Protein AF-T0S046-F1 (afdb_monomer_lite)

Organism: Saprolegnia diclina (strain VS20) (NCBI:txid1156394)

InterPro domains:
  IPR019396 Transmembrane Fragile-X-F-associated protein [PTHR13568] (60-100)

Foldseek 3Di:
DDVVVVVVVVVVVPPPDLVNLLVCQVVLVHDVRSVVCVLVCVLLPPDALVVLVVVLVVVCVLCVLVLQLLVLVLCVVVVVDPDALVVSCVSVVSNLVVVVVVLVVSLQSPDDPPPPPPVPDDPDPPDDDDDDDDDDDDDDPPPPPPPPRPPPPVVLVVLLSVLVVQLSVLVRCVVNVVDPDQQCVSCVSVLVSLVSPPDPLSVLVNQLSVLVRCVVNVVDPDAPCVSCVSVVVVLVCQLPVVLVVQLVVQVVVVPPDPDDDPDSNVVSVVSSVVSNLLSCLVCVLVVVVSCCRGPDPDRSVVSSVSVVVNVVVVSVVSVVSSVCSNVPSDPPPPDPDPPDDPDPPDDDDD

pLDDT: mean 80.52, std 17.44, range [41.41, 97.75]

Secondary structure (DSSP, 8-state):
--HHHHHHHHHHTS---HHHHHHHHHHTTSHHHHHHHHHHHHHHS---HHHHHHHHHHHHHHHHHHHHHHHHHHHHHTTS----HHHHTHHHHHHHHHHHHHHHHHHTT-----------PPP-------------------------------HHHHHHHHHHHHHHHHHHHHHTTS----HHHHTHHHHHHHHHS--TTHHHHHHHHHHHHHHHTT---S-HHHHTHHHHHHHHHHHHHHHHHHHHHHHHHTTS--S----HHHHHHHHHHHHHHHHHHHHHHHHHHHHHHHT----THHHHHHHHHHHHHHHHHHHHHHHHHHHHS--------S------------

Structure (mmCIF, N/CA/C/O backbone):
data_AF-T0S046-F1
#
_entry.id   AF-T0S046-F1
#
loop_
_atom_site.group_PDB
_atom_site.id
_atom_site.type_symbol
_atom_site.label_atom_id
_atom_site.label_alt_id
_atom_site.label_comp_id
_atom_site.label_asym_id
_atom_site.label_entity_id
_atom_site.label_seq_id
_atom_site.pdbx_PDB_ins_code
_atom_site.Cartn_x
_atom_site.Cartn_y
_atom_site.Cartn_z
_atom_site.occupancy
_atom_site.B_iso_or_equiv
_atom_site.auth_seq_id
_atom_site.auth_comp_id
_atom_site.auth_asym_id
_atom_site.auth_atom_id
_atom_site.pdbx_PDB_model_num
ATOM 1 N N . MET A 1 1 ? 17.844 -36.024 -27.339 1.00 50.41 1 MET A N 1
ATOM 2 C CA . MET A 1 1 ? 18.033 -34.658 -26.798 1.00 50.41 1 MET A CA 1
ATOM 3 C C . MET A 1 1 ? 19.428 -34.180 -27.173 1.00 50.41 1 MET A C 1
ATOM 5 O O . MET A 1 1 ? 20.379 -34.914 -26.949 1.00 50.41 1 MET A O 1
ATOM 9 N N . SER A 1 2 ? 19.535 -33.029 -27.838 1.00 59.66 2 SER A N 1
ATOM 10 C CA . SER A 1 2 ? 20.772 -32.546 -28.474 1.00 59.66 2 SER A CA 1
ATOM 11 C C . SER A 1 2 ? 21.726 -31.915 -27.456 1.00 59.66 2 SER A C 1
ATOM 13 O O . SER A 1 2 ? 21.293 -31.144 -26.600 1.00 59.66 2 SER A O 1
ATOM 15 N N . SER A 1 3 ? 23.032 -32.185 -27.568 1.00 57.44 3 SER A N 1
ATOM 16 C CA . SER A 1 3 ? 24.060 -31.599 -26.689 1.00 57.44 3 SER A CA 1
ATOM 17 C C . SER A 1 3 ? 24.116 -30.066 -26.768 1.00 57.44 3 SER A C 1
ATOM 19 O O . SER A 1 3 ? 24.592 -29.419 -25.838 1.00 57.44 3 SER A O 1
ATOM 21 N N . ARG A 1 4 ? 23.555 -29.467 -27.831 1.00 57.28 4 ARG A N 1
ATOM 22 C CA . ARG A 1 4 ? 23.372 -28.013 -27.942 1.00 57.28 4 ARG A CA 1
ATOM 23 C C . ARG A 1 4 ? 22.374 -27.471 -26.920 1.00 57.28 4 ARG A C 1
ATOM 25 O O . ARG A 1 4 ? 22.671 -26.459 -26.301 1.00 57.28 4 ARG A O 1
ATOM 32 N N . THR A 1 5 ? 21.262 -28.168 -26.678 1.00 57.00 5 THR A N 1
ATOM 33 C CA . THR A 1 5 ? 20.256 -27.764 -25.678 1.00 57.00 5 THR A CA 1
ATOM 34 C C . THR A 1 5 ? 20.815 -27.861 -24.256 1.00 57.00 5 THR A C 1
ATOM 36 O O . THR A 1 5 ? 20.523 -27.024 -23.406 1.00 57.00 5 THR A O 1
ATOM 39 N N . LEU A 1 6 ? 21.679 -28.853 -24.017 1.00 54.41 6 LEU A N 1
ATOM 40 C CA . LEU A 1 6 ? 22.348 -29.056 -22.732 1.00 54.41 6 LEU A CA 1
ATOM 41 C C . LEU A 1 6 ? 23.411 -27.976 -22.475 1.00 54.41 6 LEU A C 1
ATOM 43 O O . LEU A 1 6 ? 23.475 -27.457 -21.368 1.00 54.41 6 LEU A O 1
ATOM 47 N N . ARG A 1 7 ? 24.162 -27.542 -23.501 1.00 58.34 7 ARG A N 1
ATOM 48 C CA . ARG A 1 7 ? 25.121 -26.424 -23.384 1.00 58.34 7 ARG A CA 1
ATOM 49 C C . ARG A 1 7 ? 24.456 -25.061 -23.207 1.00 58.34 7 ARG A C 1
ATOM 51 O O . ARG A 1 7 ? 24.972 -24.259 -22.440 1.00 58.34 7 ARG A O 1
ATOM 58 N N . THR A 1 8 ? 23.314 -24.802 -23.847 1.00 52.91 8 THR A N 1
ATOM 59 C CA . THR A 1 8 ? 22.556 -23.558 -23.610 1.00 52.91 8 THR A CA 1
ATOM 60 C C . THR A 1 8 ? 21.931 -23.524 -22.216 1.00 52.91 8 THR A C 1
ATOM 62 O O . THR A 1 8 ? 21.886 -22.470 -21.593 1.00 52.91 8 THR A O 1
ATOM 65 N N . MET A 1 9 ? 21.517 -24.676 -21.672 1.00 46.47 9 MET A N 1
ATOM 66 C CA . MET A 1 9 ? 21.096 -24.757 -20.267 1.00 46.47 9 MET A CA 1
ATOM 67 C C . MET A 1 9 ? 22.281 -24.640 -19.297 1.00 46.47 9 MET A C 1
ATOM 69 O O . MET A 1 9 ? 22.140 -24.032 -18.242 1.00 46.47 9 MET A O 1
ATOM 73 N N . GLN A 1 10 ? 23.467 -25.136 -19.665 1.00 54.53 10 GLN A N 1
ATOM 74 C CA . GLN A 1 10 ? 24.689 -24.963 -18.871 1.00 54.53 10 GLN A CA 1
ATOM 75 C C . GLN A 1 10 ? 25.232 -23.528 -18.900 1.00 54.53 10 GLN A C 1
ATOM 77 O O . GLN A 1 10 ? 25.836 -23.108 -17.919 1.00 54.53 10 GLN A O 1
ATOM 82 N N . SER A 1 11 ? 25.008 -22.761 -19.975 1.00 47.28 11 SER A N 1
ATOM 83 C CA . SER A 1 11 ? 25.390 -21.342 -20.017 1.00 47.28 11 SER A CA 1
ATOM 84 C C . SER A 1 11 ? 24.397 -20.447 -19.279 1.00 47.28 11 SER A C 1
ATOM 86 O O . SER A 1 11 ? 24.824 -19.470 -18.685 1.00 47.28 11 SER A O 1
ATOM 88 N N . LEU A 1 12 ? 23.107 -20.803 -19.242 1.00 48.38 12 LEU A N 1
ATOM 89 C CA . LEU A 1 12 ? 22.126 -20.182 -18.337 1.00 48.38 12 LEU A CA 1
ATOM 90 C C . LEU A 1 12 ? 22.384 -20.548 -16.865 1.00 48.38 12 LEU A C 1
ATOM 92 O O . LEU A 1 12 ? 22.064 -19.777 -15.970 1.00 48.38 12 LEU A O 1
ATOM 96 N N . GLY A 1 13 ? 22.988 -21.715 -16.616 1.00 45.66 13 GLY A N 1
ATOM 97 C CA . GLY A 1 13 ? 23.463 -22.146 -15.299 1.00 45.66 13 GLY A CA 1
ATOM 98 C C . GLY A 1 13 ? 24.847 -21.611 -14.920 1.00 45.66 13 GLY A C 1
ATOM 99 O O . GLY A 1 13 ? 25.291 -21.835 -13.793 1.00 45.66 13 GLY A O 1
ATOM 100 N N . ARG A 1 14 ? 25.534 -20.899 -15.825 1.00 48.00 14 ARG A N 1
ATOM 101 C CA . ARG A 1 14 ? 26.734 -20.134 -15.490 1.00 48.00 14 ARG A CA 1
ATOM 102 C C . ARG A 1 14 ? 26.231 -18.883 -14.789 1.00 48.00 14 ARG A C 1
ATOM 104 O O . ARG A 1 14 ? 26.017 -17.865 -15.430 1.00 48.00 14 ARG A O 1
ATOM 111 N N . GLN A 1 15 ? 25.945 -19.045 -13.495 1.00 49.41 15 GLN A N 1
ATOM 112 C CA . GLN A 1 15 ? 25.665 -17.968 -12.560 1.00 49.41 15 GLN A CA 1
ATOM 113 C C . GLN A 1 15 ? 26.624 -16.832 -12.904 1.00 49.41 15 GLN A C 1
ATOM 115 O O . GLN A 1 15 ? 27.829 -16.968 -12.674 1.00 49.41 15 GLN A O 1
ATOM 120 N N . SER A 1 16 ? 26.104 -15.762 -13.512 1.00 52.31 16 SER A N 1
ATOM 121 C CA . SER A 1 16 ? 26.720 -14.448 -13.395 1.00 52.31 16 SER A CA 1
ATOM 122 C C . SER A 1 16 ? 27.071 -14.341 -11.924 1.00 52.31 16 SER A C 1
ATOM 124 O O . SER A 1 16 ? 26.210 -14.558 -11.060 1.00 52.31 16 SER A O 1
ATOM 126 N N . SER A 1 17 ? 28.374 -14.273 -11.642 1.00 57.50 17 SER A N 1
ATOM 127 C CA . SER A 1 17 ? 28.828 -14.434 -10.268 1.00 57.50 17 SER A CA 1
ATOM 128 C C . SER A 1 17 ? 28.087 -13.379 -9.457 1.00 57.50 17 SER A C 1
ATOM 130 O O . SER A 1 17 ? 27.889 -12.273 -9.948 1.00 57.50 17 SER A O 1
ATOM 132 N N . LEU A 1 18 ? 27.597 -13.720 -8.268 1.00 59.47 18 LEU A N 1
ATOM 133 C CA . LEU A 1 18 ? 26.766 -12.812 -7.469 1.00 59.47 18 LEU A CA 1
ATOM 134 C C . LEU A 1 18 ? 27.420 -11.420 -7.308 1.00 59.47 18 LEU A C 1
ATOM 136 O O . LEU A 1 18 ? 26.714 -10.429 -7.188 1.00 59.47 18 LEU A O 1
ATOM 140 N N . ALA A 1 19 ? 28.753 -11.354 -7.408 1.00 62.84 19 ALA A N 1
ATOM 141 C CA . ALA A 1 19 ? 29.537 -10.125 -7.476 1.00 62.84 19 ALA A CA 1
ATOM 142 C C . ALA A 1 19 ? 29.250 -9.240 -8.712 1.00 62.84 19 ALA A C 1
ATOM 144 O O . ALA A 1 19 ? 29.153 -8.033 -8.569 1.00 62.84 19 ALA A O 1
ATOM 145 N N . GLU A 1 20 ? 29.048 -9.808 -9.901 1.00 69.88 20 GLU A N 1
ATOM 146 C CA . GLU A 1 20 ? 28.745 -9.059 -11.136 1.00 69.88 20 GLU A CA 1
ATOM 147 C C . GLU A 1 20 ? 27.341 -8.434 -11.087 1.00 69.88 20 GLU A C 1
ATOM 149 O O . GLU A 1 20 ? 27.143 -7.285 -11.465 1.00 69.88 20 GLU A O 1
ATOM 154 N N . LEU A 1 21 ? 26.369 -9.161 -10.524 1.00 63.91 21 LEU A N 1
ATOM 155 C CA . LEU A 1 21 ? 25.031 -8.628 -10.236 1.00 63.91 21 LEU A CA 1
ATOM 156 C C . LEU A 1 21 ? 25.055 -7.522 -9.170 1.00 63.91 21 LEU A C 1
ATOM 158 O O . LEU A 1 21 ? 24.197 -6.641 -9.176 1.00 63.91 21 LEU A O 1
ATOM 162 N N . HIS A 1 22 ? 26.019 -7.579 -8.251 1.00 65.00 22 HIS A N 1
ATOM 163 C CA . HIS A 1 22 ? 26.172 -6.598 -7.185 1.00 65.00 22 HIS A CA 1
ATOM 164 C C . HIS A 1 22 ? 26.760 -5.278 -7.700 1.00 65.00 22 HIS A C 1
ATOM 166 O O . HIS A 1 22 ? 26.197 -4.221 -7.412 1.00 65.00 22 HIS A O 1
ATOM 172 N N . ASP A 1 23 ? 27.814 -5.336 -8.520 1.00 71.00 23 ASP A N 1
ATOM 173 C CA . ASP A 1 23 ? 28.383 -4.144 -9.165 1.00 71.00 23 ASP A CA 1
ATOM 174 C C . ASP A 1 23 ? 27.336 -3.433 -10.039 1.00 71.00 23 ASP A C 1
ATOM 176 O O . ASP A 1 23 ? 27.206 -2.207 -9.995 1.00 71.00 23 ASP A O 1
ATOM 180 N N . GLU A 1 24 ? 26.505 -4.193 -10.759 1.00 69.50 24 GLU A N 1
ATOM 181 C CA . GLU A 1 24 ? 25.407 -3.637 -11.557 1.00 69.50 24 GLU A CA 1
ATOM 182 C C . GLU A 1 24 ? 24.329 -2.964 -10.684 1.00 69.50 24 GLU A C 1
ATOM 184 O O . GLU A 1 24 ? 23.811 -1.896 -11.025 1.00 69.50 24 GLU A O 1
ATOM 189 N N . ALA A 1 25 ? 24.007 -3.546 -9.523 1.00 63.84 25 ALA A N 1
ATOM 190 C CA . ALA A 1 25 ? 23.041 -2.974 -8.584 1.00 63.84 25 ALA A CA 1
ATOM 191 C C . ALA A 1 25 ? 23.545 -1.671 -7.942 1.00 63.84 25 ALA A C 1
ATOM 193 O O . ALA A 1 25 ? 22.769 -0.721 -7.779 1.00 63.84 25 ALA A O 1
ATOM 194 N N . GLN A 1 26 ? 24.838 -1.597 -7.613 1.00 68.75 26 GLN A N 1
ATOM 195 C CA . GLN A 1 26 ? 25.457 -0.383 -7.083 1.00 68.75 26 GLN A CA 1
ATOM 196 C C . GLN A 1 26 ? 25.494 0.726 -8.144 1.00 68.75 26 GLN A C 1
ATOM 198 O O . GLN A 1 26 ? 25.126 1.868 -7.852 1.00 68.75 26 GLN A O 1
ATOM 203 N N . ASN A 1 27 ? 25.835 0.381 -9.388 1.00 76.44 27 ASN A N 1
ATOM 204 C CA . ASN A 1 27 ? 25.864 1.326 -10.507 1.00 76.44 27 ASN A CA 1
ATOM 205 C C . ASN A 1 27 ? 24.463 1.802 -10.932 1.00 76.44 27 ASN A C 1
ATOM 207 O O . ASN A 1 27 ? 24.314 2.926 -11.408 1.00 76.44 27 ASN A O 1
ATOM 211 N N . SER A 1 28 ? 23.421 0.999 -10.697 1.00 71.81 28 SER A N 1
ATOM 212 C CA . SER A 1 28 ? 22.034 1.329 -11.062 1.00 71.81 28 SER A CA 1
ATOM 213 C C . SER A 1 28 ? 21.317 2.271 -10.081 1.00 71.81 28 SER A C 1
ATOM 215 O O . SER A 1 28 ? 20.148 2.589 -10.293 1.00 71.81 28 SER A O 1
ATOM 217 N N . GLY A 1 29 ? 21.964 2.735 -9.006 1.00 67.25 29 GLY A N 1
ATOM 218 C CA . GLY A 1 29 ? 21.319 3.595 -8.000 1.00 67.25 29 GLY A CA 1
ATOM 219 C C . GLY A 1 29 ? 20.617 2.818 -6.880 1.00 67.25 29 GLY A C 1
ATOM 220 O O . GLY A 1 29 ? 19.589 3.257 -6.356 1.00 67.25 29 GLY A O 1
ATOM 221 N N . GLY A 1 30 ? 21.165 1.658 -6.508 1.00 72.44 30 GLY A N 1
ATOM 222 C CA . GLY A 1 30 ? 20.689 0.830 -5.400 1.00 72.44 30 GLY A CA 1
ATOM 223 C C . GLY A 1 30 ? 19.513 -0.074 -5.773 1.00 72.44 30 GLY A C 1
ATOM 224 O O . GLY A 1 30 ? 19.224 -0.312 -6.943 1.00 72.44 30 GLY A O 1
ATOM 225 N N . PHE A 1 31 ? 18.810 -0.588 -4.761 1.00 65.12 31 PHE A N 1
ATOM 226 C CA . PHE A 1 31 ? 17.769 -1.610 -4.928 1.00 65.12 31 PHE A CA 1
ATOM 227 C C . PHE A 1 31 ? 16.648 -1.216 -5.904 1.00 65.12 31 PHE A C 1
ATOM 229 O O . PHE A 1 31 ? 16.269 -2.005 -6.768 1.00 65.12 31 PHE A O 1
ATOM 236 N N . THR A 1 32 ? 16.113 0.002 -5.783 1.00 66.12 32 THR A N 1
ATOM 237 C CA . THR A 1 32 ? 15.061 0.495 -6.687 1.00 66.12 32 THR A CA 1
ATOM 238 C C . THR A 1 32 ? 15.56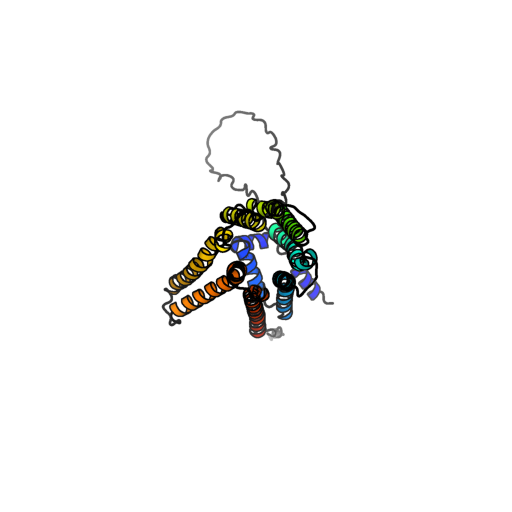4 0.604 -8.118 1.00 66.12 32 THR A C 1
ATOM 240 O O . THR A 1 32 ? 14.822 0.287 -9.044 1.00 66.12 32 THR A O 1
ATOM 243 N N . GLY A 1 33 ? 16.829 0.993 -8.283 1.00 70.81 33 GLY A N 1
ATOM 244 C CA . GLY A 1 33 ? 17.536 0.984 -9.553 1.00 70.81 33 GLY A CA 1
ATOM 245 C C . GLY A 1 33 ? 17.601 -0.413 -10.140 1.00 70.81 33 GLY A C 1
ATOM 246 O O . GLY A 1 33 ? 16.985 -0.666 -11.165 1.00 70.81 33 GLY A O 1
ATOM 247 N N . TYR A 1 34 ? 18.225 -1.348 -9.421 1.00 72.38 34 TYR A N 1
ATOM 248 C CA . TYR A 1 34 ? 18.354 -2.745 -9.835 1.00 72.38 34 TYR A CA 1
ATOM 249 C C . TYR A 1 34 ? 17.013 -3.393 -10.187 1.00 72.38 34 TYR A C 1
ATOM 251 O O . TYR A 1 34 ? 16.907 -4.080 -11.200 1.00 72.38 34 TYR A O 1
ATOM 259 N N . LEU A 1 35 ? 15.973 -3.183 -9.377 1.00 73.44 35 LEU A N 1
ATOM 260 C CA . LEU A 1 35 ? 14.659 -3.761 -9.640 1.00 73.44 35 LEU A CA 1
ATOM 261 C C . LEU A 1 35 ? 14.031 -3.138 -10.889 1.00 73.44 35 LEU A C 1
ATOM 263 O O . LEU A 1 35 ? 13.473 -3.862 -11.709 1.00 73.44 35 LEU A O 1
ATOM 267 N N . THR A 1 36 ? 14.175 -1.825 -11.078 1.00 74.38 36 THR A N 1
ATOM 268 C CA . THR A 1 36 ? 13.707 -1.145 -12.292 1.00 74.38 36 THR A CA 1
ATOM 269 C C . THR A 1 36 ? 14.479 -1.623 -13.518 1.00 74.38 36 THR A C 1
ATOM 271 O O . THR A 1 36 ? 13.844 -1.952 -14.518 1.00 74.38 36 THR A O 1
ATOM 274 N N . THR A 1 37 ? 15.807 -1.746 -13.439 1.00 76.31 37 THR A N 1
ATOM 275 C CA . THR A 1 37 ? 16.669 -2.248 -14.519 1.00 76.31 37 THR A CA 1
ATOM 276 C C . THR A 1 37 ? 16.340 -3.699 -14.839 1.00 76.31 37 THR A C 1
ATOM 278 O O . THR A 1 37 ? 15.990 -3.995 -15.968 1.00 76.31 37 THR A O 1
ATOM 281 N N . THR A 1 38 ? 16.287 -4.588 -13.844 1.00 77.94 38 THR A N 1
ATOM 282 C CA . THR A 1 38 ? 15.953 -6.012 -14.029 1.00 77.94 38 THR A CA 1
ATOM 283 C C . THR A 1 38 ? 14.571 -6.195 -14.644 1.00 77.94 38 THR A C 1
ATOM 285 O O . THR A 1 38 ? 14.390 -7.006 -15.550 1.00 77.94 38 THR A O 1
ATOM 288 N N . VAL A 1 39 ? 13.572 -5.452 -14.160 1.00 78.62 39 VAL A N 1
ATOM 289 C CA . VAL A 1 39 ? 12.214 -5.507 -14.711 1.00 78.62 39 VAL A CA 1
ATOM 290 C C . VAL A 1 39 ? 12.203 -4.971 -16.142 1.00 78.62 39 VAL A C 1
ATOM 292 O O . VAL A 1 39 ? 11.599 -5.592 -17.017 1.00 78.62 39 VAL A O 1
ATOM 295 N N . THR A 1 40 ? 12.894 -3.860 -16.396 1.00 81.06 40 THR A N 1
ATOM 296 C CA . THR A 1 40 ? 13.008 -3.266 -17.733 1.00 81.06 40 THR A CA 1
ATOM 297 C C . THR A 1 40 ? 13.705 -4.224 -18.690 1.00 81.06 40 THR A C 1
ATOM 299 O O . THR A 1 40 ? 13.129 -4.540 -19.724 1.00 81.06 40 THR A O 1
ATOM 302 N N . ASP A 1 41 ? 14.860 -4.767 -18.321 1.00 80.44 41 ASP A N 1
ATOM 303 C CA . ASP A 1 41 ? 15.636 -5.744 -19.084 1.00 80.44 41 ASP A CA 1
ATOM 304 C C . ASP A 1 41 ? 14.842 -7.014 -19.347 1.00 80.44 41 ASP A C 1
ATOM 306 O O . ASP A 1 41 ? 14.815 -7.532 -20.462 1.00 80.44 41 ASP A O 1
ATOM 310 N N . PHE A 1 42 ? 14.109 -7.503 -18.350 1.00 81.12 42 PHE A N 1
ATOM 311 C CA . PHE A 1 42 ? 13.231 -8.646 -18.535 1.00 81.12 42 PHE A CA 1
ATOM 312 C C . PHE A 1 42 ? 12.138 -8.351 -19.575 1.00 81.12 42 PHE A C 1
ATOM 314 O O . PHE A 1 42 ? 11.870 -9.181 -20.452 1.00 81.12 42 PHE A O 1
ATOM 321 N N . PHE A 1 43 ? 11.534 -7.161 -19.540 1.00 77.81 43 PHE A N 1
ATOM 322 C CA . PHE A 1 43 ? 10.523 -6.765 -20.519 1.00 77.81 43 PHE A CA 1
ATOM 323 C C . PHE A 1 43 ? 11.105 -6.449 -21.904 1.00 77.81 43 PHE A C 1
ATOM 325 O O . PHE A 1 43 ? 10.462 -6.778 -22.906 1.00 77.81 43 PHE A O 1
ATOM 332 N N . THR A 1 44 ? 12.304 -5.882 -22.000 1.00 79.50 44 THR A N 1
ATOM 333 C CA . THR A 1 44 ? 12.955 -5.538 -23.275 1.00 79.50 44 THR A CA 1
ATOM 334 C C . THR A 1 44 ? 13.659 -6.732 -23.916 1.00 79.50 44 THR A C 1
ATOM 336 O O . THR A 1 44 ? 13.776 -6.782 -25.141 1.00 79.50 44 THR A O 1
ATOM 339 N N . SER A 1 45 ? 14.053 -7.736 -23.129 1.00 81.69 45 SER A N 1
ATOM 340 C CA . SER A 1 45 ? 14.714 -8.943 -23.623 1.00 81.69 45 SER A CA 1
ATOM 341 C C . SER A 1 45 ? 13.866 -9.684 -24.672 1.00 81.69 45 SER A C 1
ATOM 343 O O . SER A 1 45 ? 12.629 -9.699 -24.603 1.00 81.69 45 SER A O 1
ATOM 345 N N . PRO A 1 46 ? 14.498 -10.384 -25.631 1.00 77.75 46 PRO A N 1
ATOM 346 C CA . PRO A 1 46 ? 13.809 -11.171 -26.654 1.00 77.75 46 PRO A CA 1
ATOM 347 C C . PRO A 1 46 ? 13.218 -12.487 -26.110 1.00 77.75 46 PRO A C 1
ATOM 349 O O . PRO A 1 46 ? 13.045 -13.452 -26.855 1.00 77.75 46 PRO A O 1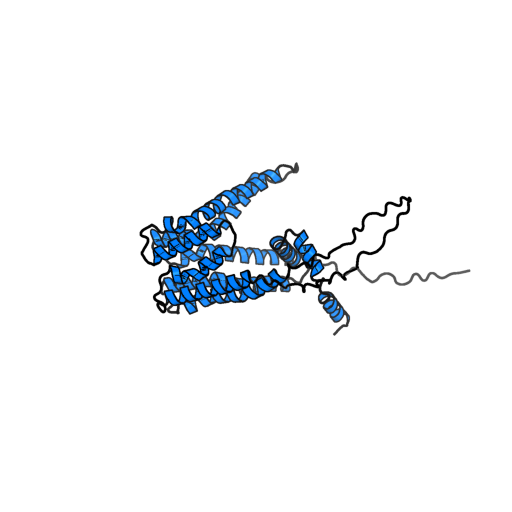
ATOM 352 N N . HIS A 1 47 ? 12.919 -12.573 -24.810 1.00 77.38 47 HIS A N 1
ATOM 353 C CA . HIS A 1 47 ? 12.230 -13.728 -24.251 1.00 77.38 47 HIS A CA 1
ATOM 354 C C . HIS A 1 47 ? 10.863 -13.932 -24.910 1.00 77.38 47 HIS A C 1
ATOM 356 O O . HIS A 1 47 ? 10.165 -12.979 -25.265 1.00 77.38 47 HIS A O 1
ATOM 362 N N . SER A 1 48 ? 10.472 -15.204 -25.031 1.00 81.94 48 SER A N 1
ATOM 363 C CA . SER A 1 48 ? 9.154 -15.591 -25.532 1.00 81.94 48 SER A CA 1
ATOM 364 C C . SER A 1 48 ? 8.062 -14.844 -24.768 1.00 81.94 48 SER A C 1
ATOM 366 O O . SER A 1 48 ? 8.089 -14.797 -23.534 1.00 81.94 48 SER A O 1
ATOM 368 N N . ALA A 1 49 ? 7.077 -14.304 -25.492 1.00 85.62 49 ALA A N 1
ATOM 369 C CA . ALA A 1 49 ? 5.922 -13.619 -24.912 1.00 85.62 49 ALA A CA 1
ATOM 370 C C . ALA A 1 49 ? 5.264 -14.441 -23.788 1.00 85.62 49 ALA A C 1
ATOM 372 O O . ALA A 1 49 ? 4.824 -13.880 -22.789 1.00 85.62 49 ALA A O 1
ATOM 373 N N . CYS A 1 50 ? 5.283 -15.775 -23.900 1.00 86.50 50 CYS A N 1
ATOM 374 C CA . CYS A 1 50 ? 4.772 -16.693 -22.883 1.00 86.50 50 CYS A CA 1
ATOM 375 C C . CYS A 1 50 ? 5.443 -16.509 -21.509 1.00 86.50 50 CYS A C 1
ATOM 377 O O . CYS A 1 50 ? 4.747 -16.479 -20.497 1.00 86.50 50 CYS A O 1
ATOM 379 N N . ILE A 1 51 ? 6.767 -16.319 -21.462 1.00 88.62 51 ILE A N 1
ATOM 380 C CA . ILE A 1 51 ? 7.508 -16.123 -20.204 1.00 88.62 51 ILE A CA 1
ATOM 381 C C . ILE A 1 51 ? 7.139 -14.769 -19.582 1.00 88.62 51 ILE A C 1
ATOM 383 O O . ILE A 1 51 ? 6.891 -14.691 -18.381 1.00 88.62 51 ILE A O 1
ATOM 387 N N . LYS A 1 52 ? 7.017 -13.717 -20.403 1.00 87.88 52 LYS A N 1
ATOM 388 C CA . LYS A 1 52 ? 6.605 -12.380 -19.943 1.00 87.88 52 LYS A CA 1
ATOM 389 C C . LYS A 1 52 ? 5.191 -12.399 -19.357 1.00 87.88 52 LYS A C 1
ATOM 391 O O . LYS A 1 52 ? 4.973 -11.882 -18.264 1.00 87.88 52 LYS A O 1
ATOM 396 N N . PHE A 1 53 ? 4.250 -13.063 -20.033 1.00 90.12 53 PHE A N 1
ATOM 397 C CA . PHE A 1 53 ? 2.899 -13.277 -19.509 1.00 90.12 53 PHE A CA 1
ATOM 398 C C . PHE A 1 53 ? 2.904 -14.088 -18.212 1.00 90.12 53 PHE A C 1
ATOM 400 O O . PHE A 1 53 ? 2.218 -13.707 -17.267 1.00 90.12 53 PHE A O 1
ATOM 407 N N . ALA A 1 54 ? 3.689 -15.165 -18.131 1.00 91.94 54 ALA A N 1
ATOM 408 C CA . ALA A 1 54 ? 3.782 -15.980 -16.921 1.00 91.94 54 ALA A CA 1
ATOM 409 C C . ALA A 1 54 ? 4.263 -15.162 -15.712 1.00 91.94 54 ALA A C 1
ATOM 411 O O . ALA A 1 54 ? 3.699 -15.298 -14.628 1.00 91.94 54 ALA A O 1
ATOM 412 N N . VAL A 1 55 ? 5.240 -14.269 -15.901 1.00 89.56 55 VAL A N 1
ATOM 413 C CA . VAL A 1 55 ? 5.721 -13.373 -14.836 1.00 89.56 55 VAL A CA 1
ATOM 414 C C . VAL A 1 55 ? 4.662 -12.352 -14.425 1.00 89.56 55 VAL A C 1
ATOM 416 O O . VAL A 1 55 ? 4.451 -12.163 -13.228 1.00 89.56 55 VAL A O 1
ATOM 419 N N . VAL A 1 56 ? 3.937 -11.743 -15.372 1.00 91.38 56 VAL A N 1
ATOM 420 C CA . VAL A 1 56 ? 2.826 -10.832 -15.034 1.00 91.38 56 VAL A CA 1
ATOM 421 C C . VAL A 1 56 ? 1.735 -11.562 -14.249 1.00 91.38 56 VAL A C 1
ATOM 423 O O . VAL A 1 56 ? 1.289 -11.062 -13.219 1.00 91.38 56 VAL A O 1
ATOM 426 N N . ILE A 1 57 ? 1.342 -12.767 -14.673 1.00 93.44 57 ILE A N 1
ATOM 427 C CA . ILE A 1 57 ? 0.357 -13.584 -13.951 1.00 93.44 57 ILE A CA 1
ATOM 428 C C . ILE A 1 57 ? 0.866 -13.956 -12.555 1.00 93.44 57 ILE A C 1
ATOM 430 O O . ILE A 1 57 ? 0.115 -13.832 -11.590 1.00 93.44 57 ILE A O 1
ATOM 434 N N . ALA A 1 58 ? 2.134 -14.352 -12.420 1.00 91.31 58 ALA A N 1
ATOM 435 C CA . ALA A 1 58 ? 2.734 -14.636 -11.119 1.00 91.31 58 ALA A CA 1
ATOM 436 C C . ALA A 1 58 ? 2.712 -13.399 -10.203 1.00 91.31 58 ALA A C 1
ATOM 438 O O . ALA A 1 58 ? 2.343 -13.514 -9.036 1.00 91.31 58 ALA A O 1
ATOM 439 N N . GLY A 1 59 ? 3.019 -12.211 -10.736 1.00 90.00 59 GLY A N 1
ATOM 440 C CA . GLY A 1 59 ? 2.929 -10.942 -10.009 1.00 90.00 59 GLY A CA 1
ATOM 441 C C . GLY A 1 59 ? 1.502 -10.593 -9.572 1.00 90.00 59 GLY A C 1
ATOM 442 O O . GLY A 1 59 ? 1.292 -10.144 -8.444 1.00 90.00 59 GLY A O 1
ATOM 443 N N . ILE A 1 60 ? 0.501 -10.855 -10.419 1.00 93.31 60 ILE A N 1
ATOM 444 C CA . ILE A 1 60 ? -0.919 -10.680 -10.073 1.00 93.31 60 ILE A CA 1
ATOM 445 C C . ILE A 1 60 ? -1.308 -11.634 -8.943 1.00 93.31 60 ILE A C 1
ATOM 447 O O . ILE A 1 60 ? -1.831 -11.190 -7.927 1.00 93.31 60 ILE A O 1
ATOM 451 N N . VAL A 1 61 ? -0.999 -12.926 -9.070 1.00 93.25 61 VAL A N 1
ATOM 452 C CA . VAL A 1 61 ? -1.300 -13.932 -8.036 1.00 93.25 61 VAL A CA 1
ATOM 453 C C . VAL A 1 61 ? -0.623 -13.585 -6.709 1.00 93.25 61 VAL A C 1
ATOM 455 O O . VAL A 1 61 ? -1.236 -13.728 -5.654 1.00 93.25 61 VAL A O 1
ATOM 458 N N . LEU A 1 62 ? 0.611 -13.082 -6.762 1.00 90.69 62 LEU A N 1
ATOM 459 C CA . LEU A 1 62 ? 1.373 -12.666 -5.588 1.00 90.69 62 LEU A CA 1
ATOM 460 C C . LEU A 1 62 ? 0.760 -11.445 -4.880 1.00 90.69 62 LEU A C 1
ATOM 462 O O . LEU A 1 62 ? 0.758 -11.381 -3.654 1.00 90.69 62 LEU A O 1
ATOM 466 N N . THR A 1 63 ? 0.246 -10.477 -5.639 1.00 91.75 63 THR A N 1
ATOM 467 C CA . THR A 1 63 ? -0.297 -9.214 -5.100 1.00 91.75 63 THR A CA 1
ATOM 468 C C . THR A 1 63 ? -1.789 -9.275 -4.776 1.00 91.75 63 THR A C 1
ATOM 470 O O . THR A 1 63 ? -2.277 -8.475 -3.979 1.00 91.75 63 THR A O 1
ATOM 473 N N . LEU A 1 64 ? -2.516 -10.244 -5.335 1.00 94.75 64 LEU A N 1
ATOM 474 C CA . LEU A 1 64 ? -3.952 -10.423 -5.136 1.00 94.75 64 LEU A CA 1
ATOM 475 C C . LEU A 1 64 ? -4.367 -10.488 -3.649 1.00 94.75 64 LEU A C 1
ATOM 477 O O . LEU A 1 64 ? -5.337 -9.814 -3.291 1.00 94.75 64 LEU A O 1
ATOM 481 N N . PRO A 1 65 ? -3.658 -11.201 -2.747 1.00 95.56 65 PRO A N 1
ATOM 482 C CA . PRO A 1 65 ? -4.014 -11.233 -1.329 1.00 95.56 65 PRO A CA 1
ATOM 483 C C . PRO A 1 65 ? -4.010 -9.852 -0.653 1.00 95.56 65 PRO A C 1
ATOM 485 O O . PRO A 1 65 ? -4.824 -9.611 0.239 1.00 95.56 65 PRO A O 1
ATOM 488 N N . ALA A 1 66 ? -3.167 -8.919 -1.113 1.00 91.81 66 ALA A N 1
ATOM 489 C CA . ALA A 1 66 ? -3.111 -7.561 -0.571 1.00 91.81 66 ALA A CA 1
ATOM 490 C C . ALA A 1 66 ? -4.391 -6.758 -0.865 1.00 91.81 66 ALA A C 1
ATOM 492 O O . ALA A 1 66 ? -4.821 -5.966 -0.031 1.00 91.81 66 ALA A O 1
ATOM 493 N N . ILE A 1 67 ? -5.031 -6.996 -2.017 1.00 94.31 67 ILE A N 1
ATOM 494 C CA . ILE A 1 67 ? -6.314 -6.375 -2.389 1.00 94.31 67 ILE A CA 1
ATOM 495 C C . ILE A 1 67 ? -7.501 -7.138 -1.794 1.00 94.31 67 ILE A C 1
ATOM 497 O O . ILE A 1 67 ? -8.507 -6.530 -1.431 1.00 94.31 67 ILE A O 1
ATOM 501 N N . LEU A 1 68 ? -7.394 -8.461 -1.645 1.00 95.69 68 LEU A N 1
ATOM 502 C CA . LEU A 1 68 ? -8.449 -9.263 -1.022 1.00 95.69 68 LEU A CA 1
ATOM 503 C C . LEU A 1 68 ? -8.639 -8.924 0.457 1.00 95.69 68 LEU A C 1
ATOM 505 O O . LEU A 1 68 ? -9.774 -8.908 0.924 1.00 95.69 68 LEU A O 1
ATOM 509 N N . PHE A 1 69 ? -7.564 -8.617 1.186 1.00 96.12 69 PHE A N 1
ATOM 510 C CA . PHE A 1 69 ? -7.645 -8.266 2.605 1.00 96.12 69 PHE A CA 1
ATOM 511 C C . PHE A 1 69 ? -8.660 -7.142 2.918 1.00 96.12 69 PHE A C 1
ATOM 513 O O . PHE A 1 69 ? -9.608 -7.405 3.664 1.00 96.12 69 PHE A O 1
ATOM 520 N N . PRO A 1 70 ? -8.550 -5.921 2.356 1.00 95.62 70 PRO A N 1
ATOM 521 C CA . PRO A 1 70 ? -9.494 -4.842 2.649 1.00 95.62 70 PRO A CA 1
ATOM 522 C C . PRO A 1 70 ? -10.925 -5.160 2.182 1.00 95.62 70 PRO A C 1
ATOM 524 O O . PRO A 1 70 ? -11.886 -4.744 2.832 1.00 95.62 70 PRO A O 1
ATOM 527 N N . VAL A 1 71 ? -11.089 -5.955 1.117 1.00 96.69 71 VAL A N 1
ATOM 528 C CA . VAL A 1 71 ? -12.405 -6.429 0.653 1.00 96.69 71 VAL A CA 1
ATOM 529 C C . VAL A 1 71 ? -13.033 -7.387 1.670 1.00 96.69 71 VAL A C 1
ATOM 531 O O . VAL A 1 71 ? -14.198 -7.220 2.029 1.00 96.69 71 VAL A O 1
ATOM 534 N N . CYS A 1 72 ? -12.272 -8.355 2.188 1.00 97.38 72 CYS A N 1
ATOM 535 C CA . CYS A 1 72 ? -12.735 -9.274 3.230 1.00 97.38 72 CYS A CA 1
ATOM 536 C C . CYS A 1 72 ? -13.089 -8.529 4.523 1.00 97.38 72 CYS A C 1
ATOM 538 O O . CYS A 1 72 ? -14.140 -8.793 5.108 1.00 97.38 72 CYS A O 1
ATOM 540 N N . VAL A 1 73 ? -12.258 -7.567 4.937 1.00 96.75 73 VAL A N 1
ATOM 541 C CA . VAL A 1 73 ? -12.537 -6.698 6.092 1.00 96.75 73 VAL A CA 1
ATOM 542 C C . VAL A 1 73 ? -13.836 -5.919 5.880 1.00 96.75 73 VAL A C 1
ATOM 544 O O . VAL A 1 73 ? -14.672 -5.877 6.778 1.00 96.75 73 VAL A O 1
ATOM 547 N N . SER A 1 74 ? -14.053 -5.376 4.682 1.00 96.31 74 SER A N 1
ATOM 548 C CA . SER A 1 74 ? -15.284 -4.658 4.336 1.00 96.31 74 SER A CA 1
ATOM 549 C C . SER A 1 74 ? -16.519 -5.567 4.410 1.00 96.31 74 SER A C 1
ATOM 551 O O . SER A 1 74 ? -17.474 -5.267 5.126 1.00 96.31 74 SER A O 1
ATOM 553 N N . LEU A 1 75 ? -16.476 -6.747 3.777 1.00 96.62 75 LEU A N 1
ATOM 554 C CA . LEU A 1 75 ? -17.558 -7.743 3.857 1.00 96.62 75 LEU A CA 1
ATOM 555 C C . LEU A 1 75 ? -17.892 -8.139 5.296 1.00 96.62 75 LEU A C 1
ATOM 557 O O . LEU A 1 75 ? -19.063 -8.324 5.637 1.00 96.62 75 LEU A O 1
ATOM 561 N N . LYS A 1 76 ? -16.858 -8.291 6.128 1.00 96.94 76 LYS A N 1
ATOM 562 C CA . LYS A 1 76 ? -17.006 -8.660 7.532 1.00 96.94 76 LYS A CA 1
ATOM 563 C C . LYS A 1 76 ? -17.655 -7.536 8.341 1.00 96.94 76 LYS A C 1
ATOM 565 O O . LYS A 1 76 ? -18.578 -7.812 9.104 1.00 96.94 76 LYS A O 1
ATOM 570 N N . ILE A 1 77 ? -17.218 -6.288 8.153 1.00 95.81 77 ILE A N 1
ATOM 571 C CA . ILE A 1 77 ? -17.775 -5.109 8.840 1.00 95.81 77 ILE A CA 1
ATOM 572 C C . ILE A 1 77 ? -19.229 -4.857 8.434 1.00 95.81 77 ILE A C 1
ATOM 574 O O . ILE A 1 77 ? -20.044 -4.515 9.288 1.00 95.81 77 ILE A O 1
ATOM 578 N N . ASP A 1 78 ? -19.569 -5.047 7.158 1.00 95.69 78 ASP A N 1
ATOM 579 C CA . ASP A 1 78 ? -20.946 -4.896 6.667 1.00 95.69 78 ASP A CA 1
ATOM 580 C C . ASP A 1 78 ? -21.852 -6.078 7.088 1.00 95.69 78 ASP A C 1
ATOM 582 O O . ASP A 1 78 ? -23.056 -6.060 6.840 1.00 95.69 78 ASP A O 1
ATOM 586 N N . GLY A 1 79 ? -21.304 -7.104 7.753 1.00 95.62 79 GLY A N 1
ATOM 587 C CA . GLY A 1 79 ? -22.067 -8.238 8.280 1.00 95.62 79 GLY A CA 1
ATOM 588 C C . GLY A 1 79 ? -22.485 -9.267 7.228 1.00 95.62 79 GLY A C 1
ATOM 589 O O . GLY A 1 79 ? -23.252 -10.175 7.539 1.00 95.62 79 GLY A O 1
ATOM 590 N N . HIS A 1 80 ? -21.969 -9.173 5.999 1.00 96.75 80 HIS A N 1
ATOM 591 C CA . HIS A 1 80 ? -22.250 -10.138 4.930 1.00 96.75 80 HIS A CA 1
ATOM 592 C C . HIS A 1 80 ? -21.575 -11.494 5.155 1.00 96.75 80 HIS A C 1
ATOM 594 O O . HIS A 1 80 ? -21.985 -12.498 4.575 1.00 96.75 80 HIS A O 1
ATOM 600 N N . VAL A 1 81 ? -20.524 -11.525 5.976 1.00 96.75 81 VAL A N 1
ATOM 601 C CA . VAL A 1 81 ? -19.705 -12.711 6.221 1.00 96.75 81 VAL A CA 1
ATOM 602 C C . VAL A 1 81 ? -19.544 -12.945 7.726 1.00 96.75 81 VAL A C 1
ATOM 604 O O . VAL A 1 81 ? -19.128 -12.063 8.476 1.00 96.75 81 VAL A O 1
ATOM 607 N N . HIS A 1 82 ? -19.837 -14.164 8.185 1.00 96.25 82 HIS A N 1
ATOM 608 C CA . HIS A 1 82 ? -19.800 -14.536 9.609 1.00 96.25 82 HIS A CA 1
ATOM 609 C C . HIS A 1 82 ? -18.466 -15.148 10.078 1.00 96.25 82 HIS A C 1
ATOM 611 O O . HIS A 1 82 ? -18.397 -15.693 11.173 1.00 96.25 82 HIS A O 1
ATOM 617 N N . TRP A 1 83 ? -17.398 -15.045 9.287 1.00 97.38 83 TRP A N 1
ATOM 618 C CA . TRP A 1 83 ? -16.066 -15.578 9.615 1.00 97.38 83 TRP A CA 1
ATOM 619 C C . TRP A 1 83 ? -15.449 -14.945 10.860 1.00 97.38 83 TRP A C 1
ATOM 621 O O . TRP A 1 83 ? -15.811 -13.831 11.223 1.00 97.38 83 TRP A O 1
ATOM 631 N N . THR A 1 84 ? -14.488 -15.606 11.499 1.00 97.31 84 THR A N 1
ATOM 632 C CA . THR A 1 84 ? -13.704 -14.961 12.567 1.00 97.31 84 THR A CA 1
ATOM 633 C C . THR A 1 84 ? -12.801 -13.864 11.993 1.00 97.31 84 THR A C 1
ATOM 635 O O . THR A 1 84 ? -12.500 -13.847 10.787 1.00 97.31 84 THR A O 1
ATOM 638 N N . TRP A 1 85 ? -12.344 -12.929 12.826 1.00 97.75 85 TRP A N 1
ATOM 639 C CA . TRP A 1 85 ? -11.378 -11.920 12.384 1.00 97.75 85 TRP A CA 1
ATOM 640 C C . TRP A 1 85 ? -10.062 -12.561 11.951 1.00 97.75 85 TRP A C 1
ATOM 642 O O . TRP A 1 85 ? -9.491 -12.150 10.941 1.00 97.75 85 TRP A O 1
ATOM 652 N N . LEU A 1 86 ? -9.651 -13.651 12.606 1.00 96.44 86 LEU A N 1
ATOM 653 C CA . LEU A 1 86 ? -8.488 -14.431 12.177 1.00 96.44 86 LEU A CA 1
ATOM 654 C C . LEU A 1 86 ? -8.632 -14.968 10.739 1.00 96.44 86 LEU A C 1
ATOM 656 O O . LEU A 1 86 ? -7.699 -14.858 9.947 1.00 96.44 86 LEU A O 1
ATOM 660 N N . GLN A 1 87 ? -9.803 -15.507 10.378 1.00 96.88 87 GLN A N 1
ATOM 661 C CA . GLN A 1 87 ? -10.085 -15.974 9.012 1.00 96.88 87 GLN A CA 1
ATOM 662 C C . GLN A 1 87 ? -10.096 -14.819 8.005 1.00 96.88 87 GLN A C 1
ATOM 664 O O . GLN A 1 87 ? -9.582 -14.945 6.895 1.00 96.88 87 GLN A O 1
ATOM 669 N N . THR A 1 88 ? -10.636 -13.671 8.410 1.00 97.44 88 THR A N 1
ATOM 670 C CA . THR A 1 88 ? -10.683 -12.454 7.585 1.00 97.44 88 THR A CA 1
ATOM 671 C C . THR A 1 88 ? -9.274 -11.924 7.272 1.00 97.44 88 THR A C 1
ATOM 673 O O . THR A 1 88 ? -9.048 -11.360 6.203 1.00 97.44 88 THR A O 1
ATOM 676 N N . PHE A 1 89 ? -8.308 -12.150 8.168 1.00 96.88 89 PHE A N 1
ATOM 677 C CA . PHE A 1 89 ? -6.914 -11.713 8.036 1.00 96.88 89 PHE A CA 1
ATOM 678 C C . PHE A 1 89 ? -6.025 -12.696 7.250 1.00 96.88 89 PHE A C 1
ATOM 680 O O . PHE A 1 89 ? -4.870 -12.374 6.975 1.00 96.88 89 PHE A O 1
ATOM 687 N N . ILE A 1 90 ? -6.539 -13.857 6.816 1.00 96.69 90 ILE A N 1
ATOM 688 C CA . ILE A 1 90 ? -5.765 -14.850 6.043 1.00 96.69 90 ILE A CA 1
ATOM 689 C C . ILE A 1 90 ? -5.031 -14.236 4.837 1.00 96.69 90 ILE A C 1
ATOM 691 O O . ILE A 1 90 ? -3.835 -14.505 4.701 1.00 96.69 90 ILE A O 1
ATOM 695 N N . PRO A 1 91 ? -5.657 -13.399 3.981 1.00 96.69 91 PRO A N 1
ATOM 696 C CA . PRO A 1 91 ? -4.950 -12.809 2.847 1.00 96.69 91 PRO A CA 1
ATOM 697 C C . PRO A 1 91 ? -3.745 -11.965 3.282 1.00 96.69 91 PRO A C 1
ATOM 699 O O . PRO A 1 91 ? -2.688 -12.051 2.664 1.00 96.69 91 PRO A O 1
ATOM 702 N N . LEU A 1 92 ? -3.866 -11.223 4.388 1.00 94.50 92 LEU A N 1
ATOM 703 C CA . LEU A 1 92 ? -2.772 -10.433 4.954 1.00 94.50 92 LEU A CA 1
ATOM 704 C C . LEU A 1 92 ? -1.633 -11.328 5.458 1.00 94.50 92 LEU A C 1
ATOM 706 O O . LEU A 1 92 ? -0.472 -11.049 5.170 1.00 94.50 92 LEU A O 1
ATOM 710 N N . PHE A 1 93 ? -1.947 -12.432 6.145 1.00 95.31 93 PHE A N 1
ATOM 711 C CA . PHE A 1 93 ? -0.930 -13.390 6.593 1.00 95.31 93 PHE A CA 1
ATOM 712 C C . PHE A 1 93 ? -0.179 -14.027 5.424 1.00 95.31 93 PHE A C 1
ATOM 714 O O . PHE A 1 93 ? 1.037 -14.195 5.508 1.00 95.31 93 PHE A O 1
ATOM 721 N N . ILE A 1 94 ? -0.873 -14.335 4.322 1.00 94.12 94 ILE A N 1
ATOM 722 C CA . ILE A 1 94 ? -0.233 -14.827 3.096 1.00 94.12 94 ILE A CA 1
ATOM 723 C C . ILE A 1 94 ? 0.759 -13.785 2.573 1.00 94.12 94 ILE A C 1
ATOM 725 O O . ILE A 1 94 ? 1.901 -14.147 2.296 1.00 94.12 94 ILE A O 1
ATOM 729 N N . VAL A 1 95 ? 0.370 -12.504 2.498 1.00 91.94 95 VAL A N 1
ATOM 730 C CA . VAL A 1 95 ? 1.300 -11.430 2.103 1.00 91.94 95 VAL A CA 1
ATOM 731 C C . VAL A 1 95 ? 2.513 -11.417 3.027 1.00 91.94 95 VAL A C 1
ATOM 733 O O . VAL A 1 95 ? 3.630 -11.507 2.539 1.00 91.94 95 VAL A O 1
ATOM 736 N N . THR A 1 96 ? 2.325 -11.394 4.349 1.00 89.56 96 THR A N 1
ATOM 737 C CA . THR A 1 96 ? 3.445 -11.355 5.305 1.00 89.56 96 THR A CA 1
ATOM 738 C C . THR A 1 96 ? 4.396 -12.547 5.148 1.00 89.56 96 THR A C 1
ATOM 740 O O . THR A 1 96 ? 5.614 -12.364 5.125 1.00 89.56 96 THR A O 1
ATOM 743 N N . VAL A 1 97 ? 3.860 -13.764 5.005 1.00 90.31 97 VAL A N 1
ATOM 744 C CA . VAL A 1 97 ? 4.664 -14.988 4.858 1.00 90.31 97 VAL A CA 1
ATOM 745 C C . VAL A 1 97 ? 5.412 -15.013 3.532 1.00 90.31 97 VAL A C 1
ATOM 747 O O . VAL A 1 97 ? 6.566 -15.427 3.516 1.00 90.31 97 VAL A O 1
ATOM 750 N N . VAL A 1 98 ? 4.800 -14.568 2.432 1.00 88.31 98 VAL A N 1
ATOM 751 C CA . VAL A 1 98 ? 5.452 -14.560 1.112 1.00 88.31 98 VAL A CA 1
ATOM 752 C C . VAL A 1 98 ? 6.426 -13.388 0.963 1.00 88.31 98 VAL A C 1
ATOM 754 O O . VAL A 1 98 ? 7.465 -13.520 0.313 1.00 88.31 98 VAL A O 1
ATOM 757 N N . SER A 1 99 ? 6.157 -12.260 1.616 1.00 84.12 99 SER A N 1
ATOM 758 C CA . SER A 1 99 ? 7.098 -11.147 1.694 1.00 84.12 99 SER A CA 1
ATOM 759 C C . SER A 1 99 ? 8.388 -11.547 2.408 1.00 84.12 99 SER A C 1
ATOM 761 O O . SER A 1 99 ? 9.437 -11.036 2.048 1.00 84.12 99 SER A O 1
ATOM 763 N N . LEU A 1 100 ? 8.365 -12.479 3.365 1.00 83.31 100 LEU A N 1
ATOM 764 C CA . LEU A 1 100 ? 9.557 -12.909 4.106 1.00 83.31 100 LEU A CA 1
ATOM 765 C C . LEU A 1 100 ? 10.675 -13.496 3.217 1.00 83.31 100 LEU A C 1
ATOM 767 O O . LEU A 1 100 ? 11.781 -12.957 3.260 1.00 83.31 100 LEU A O 1
ATOM 771 N N . PRO A 1 101 ? 10.460 -14.554 2.407 1.00 82.88 101 PRO A N 1
ATOM 772 C CA . PRO A 1 101 ? 11.493 -15.072 1.518 1.00 82.88 101 PRO A CA 1
ATOM 773 C C . PRO A 1 101 ? 11.871 -14.055 0.445 1.00 82.88 101 PRO A C 1
ATOM 775 O O . PRO A 1 101 ? 13.033 -14.018 0.056 1.00 82.88 101 PRO A O 1
ATOM 778 N N . LEU A 1 102 ? 10.935 -13.203 0.009 1.00 82.69 102 LEU A N 1
ATOM 779 C CA . LEU A 1 102 ? 11.248 -12.108 -0.902 1.00 82.69 102 LEU A CA 1
ATOM 780 C C . LEU A 1 102 ? 12.228 -11.131 -0.240 1.00 82.69 102 LEU A C 1
ATOM 782 O O . LEU A 1 102 ? 13.295 -10.888 -0.782 1.00 82.69 102 LEU A O 1
ATOM 786 N N . TYR A 1 103 ? 11.949 -10.657 0.973 1.00 77.94 103 TYR A N 1
ATOM 787 C CA . TYR A 1 103 ? 12.864 -9.802 1.728 1.00 77.94 103 TYR A CA 1
ATOM 788 C C . TYR A 1 103 ? 14.199 -10.489 2.020 1.00 77.94 103 TYR A C 1
ATOM 790 O O . TYR A 1 103 ? 15.236 -9.839 1.933 1.00 77.94 103 TYR A O 1
ATOM 798 N N . MET A 1 104 ? 14.214 -11.787 2.335 1.00 77.81 104 MET A N 1
ATOM 799 C CA . MET A 1 104 ? 15.463 -12.533 2.530 1.00 77.81 104 MET A CA 1
ATOM 800 C C . MET A 1 104 ? 16.273 -12.645 1.239 1.00 77.81 104 MET A C 1
ATOM 802 O O . MET A 1 104 ? 17.488 -12.484 1.275 1.00 77.81 104 MET A O 1
ATOM 806 N N . LEU A 1 105 ? 15.616 -12.894 0.106 1.00 77.19 105 LEU A N 1
ATOM 807 C CA . LEU A 1 105 ? 16.261 -12.934 -1.203 1.00 77.19 105 LEU A CA 1
ATOM 808 C C . LEU A 1 105 ? 16.861 -11.569 -1.554 1.00 77.19 105 LEU A C 1
ATOM 810 O O . LEU A 1 105 ? 17.980 -11.500 -2.047 1.00 77.19 105 LEU A O 1
ATOM 814 N N . LEU A 1 106 ? 16.131 -10.495 -1.253 1.00 68.88 106 LEU A N 1
ATOM 815 C CA . LEU A 1 106 ? 16.558 -9.129 -1.534 1.00 68.88 106 LEU A CA 1
ATOM 816 C C . LEU A 1 106 ? 17.697 -8.663 -0.617 1.00 68.88 106 LEU A C 1
ATOM 818 O O . LEU A 1 106 ? 18.663 -8.084 -1.092 1.00 68.88 106 LEU A O 1
ATOM 822 N N . THR A 1 107 ? 17.629 -8.952 0.684 1.00 67.94 107 THR A N 1
ATOM 823 C CA . THR A 1 107 ? 18.650 -8.515 1.662 1.00 67.94 107 THR A CA 1
ATOM 824 C C . THR A 1 107 ? 19.950 -9.316 1.587 1.00 67.94 107 THR A C 1
ATOM 826 O O . THR A 1 107 ? 20.987 -8.853 2.054 1.00 67.94 107 THR A O 1
ATOM 829 N N . GLN A 1 108 ? 19.941 -10.506 0.976 1.00 67.06 108 GLN A N 1
ATOM 830 C CA . GLN A 1 108 ? 21.165 -11.276 0.727 1.00 67.06 108 GLN A CA 1
ATOM 831 C C . GLN A 1 108 ? 22.108 -10.628 -0.299 1.00 67.06 108 GLN A C 1
ATOM 833 O O . GLN A 1 108 ? 23.255 -11.062 -0.399 1.00 67.06 108 GLN A O 1
ATOM 838 N N . VAL A 1 109 ? 21.658 -9.602 -1.027 1.00 59.47 109 VAL A N 1
ATOM 839 C CA . VAL A 1 109 ? 22.464 -8.904 -2.038 1.00 59.47 109 VAL A CA 1
ATOM 840 C C . VAL A 1 109 ? 23.501 -7.953 -1.410 1.00 59.47 109 VAL A C 1
ATOM 842 O O . VAL A 1 109 ? 24.522 -7.703 -2.036 1.00 59.47 109 VAL A O 1
ATOM 845 N N . ASP A 1 110 ? 23.336 -7.504 -0.159 1.00 54.78 110 ASP A N 1
ATOM 846 C CA . ASP A 1 110 ? 24.050 -6.325 0.380 1.00 54.78 110 ASP A CA 1
ATOM 847 C C . ASP A 1 110 ? 25.303 -6.594 1.248 1.00 54.78 110 ASP A C 1
ATOM 849 O O . ASP A 1 110 ? 25.641 -5.785 2.108 1.00 54.78 110 ASP A O 1
ATOM 853 N N . ASN A 1 111 ? 26.037 -7.698 1.071 1.00 49.53 111 ASN A N 1
ATOM 854 C CA . ASN A 1 111 ? 27.320 -7.875 1.783 1.00 49.53 111 ASN A CA 1
ATOM 855 C C . ASN A 1 111 ? 28.509 -8.014 0.825 1.00 49.53 111 ASN A C 1
ATOM 857 O O . ASN A 1 111 ? 29.010 -9.128 0.625 1.00 49.53 111 ASN A O 1
ATOM 861 N N . PRO A 1 112 ? 29.024 -6.898 0.277 1.00 51.75 112 PRO A N 1
ATOM 862 C CA . PRO A 1 112 ? 30.363 -6.894 -0.268 1.00 51.75 112 PRO A CA 1
ATOM 863 C C . PRO A 1 112 ? 31.338 -7.046 0.901 1.00 51.75 112 PRO A C 1
ATOM 865 O O . PRO A 1 112 ? 31.466 -6.184 1.773 1.00 51.75 112 PRO A O 1
ATOM 868 N N . LYS A 1 113 ? 32.074 -8.160 0.916 1.00 49.81 113 LYS A N 1
ATOM 869 C CA . LYS A 1 113 ? 33.410 -8.136 1.505 1.00 49.81 113 LYS A CA 1
ATOM 870 C C . LYS A 1 113 ? 34.164 -7.071 0.718 1.00 49.81 113 LYS A C 1
ATOM 872 O O . LYS A 1 113 ? 34.532 -7.328 -0.423 1.00 49.81 113 LYS A O 1
ATOM 877 N N . VAL A 1 114 ? 34.335 -5.892 1.312 1.00 56.22 114 VAL A N 1
ATOM 878 C CA . VAL A 1 114 ? 35.333 -4.919 0.874 1.00 56.22 114 VAL A CA 1
ATOM 879 C C . VAL A 1 114 ? 36.635 -5.702 0.811 1.00 56.22 114 VAL A C 1
ATOM 881 O O . VAL A 1 114 ? 37.181 -6.105 1.838 1.00 56.22 114 VAL A O 1
ATOM 884 N N . GLY A 1 115 ? 37.044 -6.052 -0.406 1.00 55.50 115 GLY A N 1
ATOM 885 C CA . GLY A 1 115 ? 38.386 -6.526 -0.647 1.00 55.50 115 GLY A CA 1
ATOM 886 C C . GLY A 1 115 ? 39.276 -5.386 -0.203 1.00 55.50 115 GLY A C 1
ATOM 887 O O . GLY A 1 115 ? 39.253 -4.321 -0.815 1.00 55.50 115 GLY A O 1
ATOM 888 N N . ASN A 1 116 ? 39.980 -5.585 0.908 1.00 53.66 116 ASN A N 1
ATOM 889 C CA . ASN A 1 116 ? 41.169 -4.820 1.217 1.00 53.66 116 ASN A CA 1
ATOM 890 C C . ASN A 1 116 ? 42.117 -5.011 0.032 1.00 53.66 116 ASN A C 1
ATOM 892 O O . ASN A 1 116 ? 42.923 -5.939 0.006 1.00 53.66 116 ASN A O 1
ATOM 896 N N . ASN A 1 117 ? 41.988 -4.149 -0.969 1.00 56.59 117 ASN A N 1
ATOM 897 C CA . ASN A 1 117 ? 43.066 -3.865 -1.890 1.00 56.59 117 ASN A CA 1
ATOM 898 C C . ASN A 1 117 ? 44.057 -2.998 -1.107 1.00 56.59 117 ASN A C 1
ATOM 900 O O . ASN A 1 117 ? 44.191 -1.804 -1.350 1.00 56.59 117 ASN A O 1
ATOM 904 N N . ASP A 1 118 ? 44.731 -3.625 -0.141 1.00 58.28 118 ASP A N 1
ATOM 905 C CA . ASP A 1 118 ? 45.990 -3.155 0.433 1.00 58.28 118 ASP A CA 1
ATOM 906 C C . ASP A 1 118 ? 47.113 -3.389 -0.605 1.00 58.28 118 ASP A C 1
ATOM 908 O O . ASP A 1 118 ? 48.131 -4.018 -0.327 1.00 58.28 118 ASP A O 1
ATOM 912 N N . GLU A 1 119 ? 46.907 -2.906 -1.836 1.00 58.50 119 GLU A N 1
ATOM 913 C CA . GLU A 1 119 ? 47.914 -2.834 -2.902 1.00 58.50 119 GLU A CA 1
ATOM 914 C C . GLU A 1 119 ? 48.088 -1.383 -3.377 1.00 58.50 119 GLU A C 1
ATOM 916 O O . GLU A 1 119 ? 48.239 -1.117 -4.559 1.00 58.50 119 GLU A O 1
ATOM 921 N N . ASP A 1 120 ? 48.121 -0.432 -2.444 1.00 55.72 120 ASP A N 1
ATOM 922 C CA . ASP A 1 120 ? 48.857 0.821 -2.638 1.00 55.72 120 ASP A CA 1
ATOM 923 C C . ASP A 1 120 ? 50.006 0.846 -1.628 1.00 55.72 120 ASP A C 1
ATOM 925 O O . ASP A 1 120 ? 50.038 1.590 -0.645 1.00 55.72 120 ASP A O 1
ATOM 929 N N . GLY A 1 121 ? 50.978 -0.037 -1.876 1.00 59.69 121 GLY A N 1
ATOM 930 C CA . GLY A 1 121 ? 52.326 0.177 -1.374 1.00 59.69 121 GLY A CA 1
ATOM 931 C C . GLY A 1 121 ? 52.819 1.551 -1.850 1.00 59.69 121 GLY A C 1
ATOM 932 O O . GLY A 1 121 ? 52.530 1.944 -2.983 1.00 59.69 121 GLY A O 1
ATOM 933 N N . PRO A 1 122 ? 53.543 2.312 -1.011 1.00 64.62 122 PRO A N 1
ATOM 934 C CA . PRO A 1 122 ? 54.033 3.624 -1.404 1.00 64.62 122 PRO A CA 1
ATOM 935 C C . PRO A 1 122 ? 54.900 3.497 -2.666 1.00 64.62 122 PRO A C 1
ATOM 937 O O . PRO A 1 122 ? 55.658 2.527 -2.786 1.00 64.62 122 PRO A O 1
ATOM 940 N N . PRO A 1 123 ? 54.825 4.458 -3.606 1.00 55.50 123 PRO A N 1
ATOM 941 C CA . PRO A 1 123 ? 55.689 4.440 -4.773 1.00 55.50 123 PRO A CA 1
ATOM 942 C C . PRO A 1 123 ? 57.138 4.419 -4.287 1.00 55.50 123 PRO A C 1
ATOM 944 O O . PRO A 1 123 ? 57.547 5.288 -3.516 1.00 55.50 123 PRO A O 1
ATOM 947 N N . MET A 1 124 ? 57.905 3.414 -4.720 1.00 50.31 124 MET A N 1
ATOM 948 C CA . MET A 1 124 ? 59.354 3.401 -4.551 1.00 50.31 124 MET A CA 1
ATOM 949 C C . MET A 1 124 ? 59.917 4.703 -5.131 1.00 50.31 124 MET A C 1
ATOM 951 O O . MET A 1 124 ? 60.087 4.835 -6.344 1.00 50.31 124 MET A O 1
ATOM 955 N N . SER A 1 125 ? 60.240 5.662 -4.266 1.00 56.38 125 SER A N 1
ATOM 956 C CA . SER A 1 125 ? 61.259 6.650 -4.576 1.00 56.38 125 SER A CA 1
ATOM 957 C C . SER A 1 125 ? 62.602 5.957 -4.378 1.00 56.38 125 SER A C 1
ATOM 959 O O . SER A 1 125 ? 63.055 5.763 -3.250 1.00 56.38 125 SER A O 1
ATOM 961 N N . ASN A 1 126 ? 63.222 5.556 -5.484 1.00 60.62 126 ASN A N 1
ATOM 962 C CA . ASN A 1 126 ? 64.655 5.317 -5.511 1.00 60.62 126 ASN A CA 1
ATOM 963 C C . ASN A 1 126 ? 65.345 6.645 -5.195 1.00 60.62 126 ASN A C 1
ATOM 965 O O . ASN A 1 126 ? 65.521 7.466 -6.093 1.00 60.62 126 ASN A O 1
ATOM 969 N N . ASP A 1 127 ? 65.743 6.843 -3.946 1.00 50.31 127 ASP A N 1
ATOM 970 C CA . ASP A 1 127 ? 66.896 7.683 -3.678 1.00 50.31 127 ASP A CA 1
ATOM 971 C C . ASP A 1 127 ? 67.803 6.984 -2.672 1.00 50.31 127 ASP A C 1
ATOM 973 O O . ASP A 1 127 ? 67.395 6.548 -1.594 1.00 50.31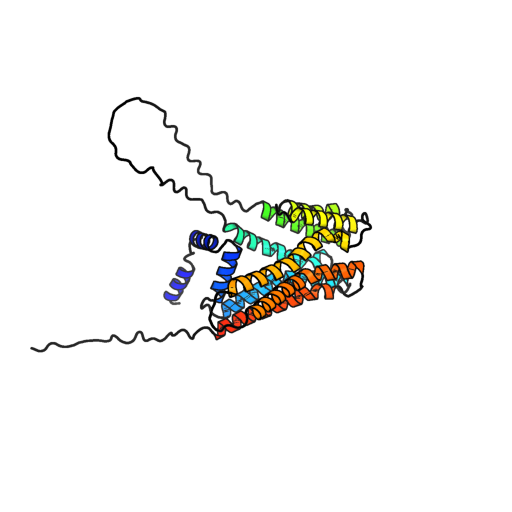 127 ASP A O 1
ATOM 977 N N . ASN A 1 128 ? 69.039 6.802 -3.113 1.00 63.12 128 ASN A N 1
ATOM 978 C CA . ASN A 1 128 ? 70.122 6.299 -2.298 1.00 63.12 128 ASN A CA 1
ATOM 979 C C . ASN A 1 128 ? 70.404 7.347 -1.220 1.00 63.12 128 ASN A C 1
ATOM 981 O O . ASN A 1 128 ? 70.390 8.530 -1.544 1.00 63.12 128 ASN A O 1
ATOM 985 N N . THR A 1 129 ? 70.725 6.928 0.007 1.00 54.78 129 THR A N 1
ATOM 986 C CA . THR A 1 129 ? 71.870 7.411 0.812 1.00 54.78 129 THR A CA 1
ATOM 987 C C . THR A 1 129 ? 71.693 7.013 2.289 1.00 54.78 129 THR A C 1
ATOM 989 O O . THR A 1 129 ? 70.715 7.360 2.940 1.00 54.78 129 THR A O 1
ATOM 992 N N . ASP A 1 130 ? 72.705 6.295 2.775 1.00 41.41 130 ASP A N 1
ATOM 993 C CA . ASP A 1 130 ? 73.193 6.182 4.154 1.00 41.41 130 ASP A CA 1
ATOM 994 C C . ASP A 1 130 ? 72.446 5.382 5.240 1.00 41.41 130 ASP A C 1
ATOM 996 O O . ASP A 1 130 ? 71.538 5.826 5.932 1.00 41.41 130 ASP A O 1
ATOM 1000 N N . CYS A 1 131 ? 72.993 4.182 5.463 1.00 53.56 131 CYS A N 1
ATOM 1001 C CA . CYS A 1 131 ? 73.677 3.768 6.692 1.00 53.56 131 CYS A CA 1
ATOM 1002 C C . CYS A 1 131 ? 73.211 4.408 8.015 1.00 53.56 131 CYS A C 1
ATOM 1004 O O . CYS A 1 131 ? 73.759 5.423 8.424 1.00 53.56 131 CYS A O 1
ATOM 1006 N N . HIS A 1 132 ? 72.373 3.713 8.788 1.00 45.75 132 HIS A N 1
ATOM 1007 C CA . HIS A 1 132 ? 72.637 3.532 10.220 1.00 45.75 132 HIS A CA 1
ATOM 1008 C C . HIS A 1 132 ? 71.866 2.331 10.777 1.00 45.75 132 HIS A C 1
ATOM 1010 O O . HIS A 1 132 ? 70.653 2.208 10.643 1.00 45.75 132 HIS A O 1
ATOM 1016 N N . ALA A 1 133 ? 72.626 1.434 11.399 1.00 54.34 133 ALA A N 1
ATOM 1017 C CA . ALA A 1 133 ? 72.148 0.299 12.163 1.00 54.34 133 ALA A CA 1
ATOM 1018 C C . ALA A 1 133 ? 71.340 0.753 13.391 1.00 54.34 133 ALA A C 1
ATOM 1020 O O . ALA A 1 133 ? 71.769 1.667 14.096 1.00 54.34 133 ALA A O 1
ATOM 1021 N N . ASN A 1 134 ? 70.231 0.070 13.685 1.00 45.62 134 ASN A N 1
ATOM 1022 C CA . ASN A 1 134 ? 70.101 -0.632 14.961 1.00 45.62 134 ASN A CA 1
ATOM 1023 C C . ASN A 1 134 ? 68.907 -1.595 15.000 1.00 45.62 134 ASN A C 1
ATOM 1025 O O . ASN A 1 134 ? 67.773 -1.270 14.657 1.00 45.62 134 ASN A O 1
ATOM 1029 N N . ASP A 1 135 ? 69.263 -2.787 15.458 1.00 46.41 135 ASP A N 1
ATOM 1030 C CA . ASP A 1 135 ? 68.515 -4.005 15.697 1.00 46.41 135 ASP A CA 1
ATOM 1031 C C . ASP A 1 135 ? 67.224 -3.908 16.528 1.00 46.41 135 ASP A C 1
ATOM 1033 O O . ASP A 1 135 ? 67.075 -3.118 17.461 1.00 46.41 135 ASP A O 1
ATOM 1037 N N . THR A 1 136 ? 66.403 -4.940 16.303 1.00 55.41 136 THR A N 1
ATOM 1038 C CA . THR A 1 136 ? 65.454 -5.572 17.239 1.00 55.41 136 THR A CA 1
ATOM 1039 C C . THR A 1 136 ? 64.213 -4.779 17.648 1.00 55.41 136 THR A C 1
ATOM 1041 O O . THR A 1 136 ? 64.109 -4.247 18.749 1.00 55.41 136 THR A O 1
ATOM 1044 N N . SER A 1 137 ? 63.167 -4.891 16.824 1.00 49.81 137 SER A N 1
ATOM 1045 C CA . SER A 1 137 ? 61.800 -4.965 17.343 1.00 49.81 137 SER A CA 1
ATOM 1046 C C . SER A 1 137 ? 61.148 -6.275 16.898 1.00 49.81 137 SER A C 1
ATOM 1048 O O . SER A 1 137 ? 61.230 -6.704 15.750 1.00 49.81 137 SER A O 1
ATOM 1050 N N . VAL A 1 138 ? 60.609 -6.967 17.893 1.00 50.91 138 VAL A N 1
ATOM 1051 C CA . VAL A 1 138 ? 60.029 -8.304 17.845 1.00 50.91 138 VAL A CA 1
ATOM 1052 C C . VAL A 1 138 ? 58.808 -8.306 16.922 1.00 50.91 138 VAL A C 1
ATOM 1054 O O . VAL A 1 138 ? 57.794 -7.684 17.229 1.00 50.91 138 VAL A O 1
ATOM 1057 N N . LEU A 1 139 ? 58.910 -9.036 15.809 1.00 49.28 139 LEU A N 1
ATOM 1058 C CA . LEU A 1 139 ? 57.793 -9.435 14.951 1.00 49.28 139 LEU A CA 1
ATOM 1059 C C . LEU A 1 139 ? 56.843 -10.336 15.754 1.00 49.28 139 LEU A C 1
ATOM 1061 O O . LEU A 1 139 ? 57.016 -11.553 15.817 1.00 49.28 139 LEU A O 1
ATOM 1065 N N . LEU A 1 140 ? 55.840 -9.735 16.393 1.00 51.12 140 LEU A N 1
ATOM 1066 C CA . LEU A 1 140 ? 54.633 -10.458 16.777 1.00 51.12 140 LEU A CA 1
ATOM 1067 C C . LEU A 1 140 ? 53.848 -10.742 15.489 1.00 51.12 140 LEU A C 1
ATOM 1069 O O . LEU A 1 140 ? 53.575 -9.794 14.750 1.00 51.12 140 LEU A O 1
ATOM 1073 N N . PRO A 1 141 ? 53.479 -12.001 15.196 1.00 48.88 141 PRO A N 1
ATOM 1074 C CA . PRO A 1 141 ? 52.583 -12.285 14.090 1.00 48.88 141 PRO A CA 1
ATOM 1075 C C . PRO A 1 141 ? 51.260 -11.582 14.390 1.00 48.88 141 PRO A C 1
ATOM 1077 O O . PRO A 1 141 ? 50.548 -11.948 15.331 1.00 48.88 141 PRO A O 1
ATOM 1080 N N . SER A 1 142 ? 50.959 -10.539 13.616 1.00 50.09 142 SER A N 1
ATOM 1081 C CA . SER A 1 142 ? 49.629 -9.958 13.531 1.00 50.09 142 SER A CA 1
ATOM 1082 C C . SER A 1 142 ? 48.696 -11.107 13.192 1.00 50.09 142 SER A C 1
ATOM 1084 O O . SER A 1 142 ? 48.724 -11.644 12.088 1.00 50.09 142 SER A O 1
ATOM 1086 N N . SER A 1 143 ? 47.962 -11.567 14.203 1.00 47.50 143 SER A N 1
ATOM 1087 C CA . SER A 1 143 ? 46.936 -12.577 14.030 1.00 47.50 143 SER A CA 1
ATOM 1088 C C . SER A 1 143 ? 45.938 -11.986 13.055 1.00 47.50 143 SER A C 1
ATOM 1090 O O . SER A 1 143 ? 45.171 -11.100 13.434 1.00 47.50 143 SER A O 1
ATOM 1092 N N . ASP A 1 144 ? 46.010 -12.449 11.807 1.00 47.75 144 ASP A N 1
ATOM 1093 C CA . ASP A 1 144 ? 44.990 -12.269 10.788 1.00 47.75 144 ASP A CA 1
ATOM 1094 C C . ASP A 1 144 ? 43.698 -12.833 11.362 1.00 47.75 144 ASP A C 1
ATOM 1096 O O . ASP A 1 144 ? 43.364 -14.019 11.257 1.00 47.75 144 ASP A O 1
ATOM 1100 N N . SER A 1 145 ? 43.003 -11.940 12.056 1.00 48.00 145 SER A N 1
ATOM 1101 C CA . SER A 1 145 ? 41.634 -12.048 12.495 1.00 48.00 145 SER A CA 1
ATOM 1102 C C . SER A 1 145 ? 40.795 -12.156 11.231 1.00 48.00 145 SER A C 1
ATOM 1104 O O . SER A 1 145 ? 40.203 -11.189 10.750 1.00 48.00 145 SER A O 1
ATOM 1106 N N . THR A 1 146 ? 40.771 -13.370 10.690 1.00 47.94 146 THR A N 1
ATOM 1107 C CA . THR A 1 146 ? 39.832 -13.876 9.701 1.00 47.94 146 THR A CA 1
ATOM 1108 C C . THR A 1 146 ? 38.453 -13.831 10.343 1.00 47.94 146 THR A C 1
ATOM 1110 O O . THR A 1 146 ? 37.896 -14.835 10.778 1.00 47.94 146 THR A O 1
ATOM 1113 N N . ASN A 1 147 ? 37.904 -12.621 10.449 1.00 52.12 147 ASN A N 1
ATOM 1114 C CA . ASN A 1 147 ? 36.529 -12.425 10.845 1.00 52.12 147 ASN A CA 1
ATOM 1115 C C . ASN A 1 147 ? 35.683 -13.128 9.776 1.00 52.12 147 ASN A C 1
ATOM 1117 O O . ASN A 1 147 ? 35.782 -12.782 8.590 1.00 52.12 147 ASN A O 1
ATOM 1121 N N . PRO A 1 148 ? 34.904 -14.163 10.141 1.00 52.06 148 PRO A N 1
ATOM 1122 C CA . PRO A 1 148 ? 34.024 -14.799 9.181 1.00 52.06 148 PRO A CA 1
ATOM 1123 C C . PRO A 1 148 ? 33.087 -13.721 8.622 1.00 52.06 148 PRO A C 1
ATOM 1125 O O . PRO A 1 148 ? 32.675 -12.846 9.389 1.00 52.06 148 PRO A O 1
ATOM 1128 N N . PRO A 1 149 ? 32.752 -13.752 7.316 1.00 50.78 149 PRO A N 1
ATOM 1129 C CA . PRO A 1 149 ? 31.763 -12.843 6.754 1.00 50.78 149 PRO A CA 1
ATOM 1130 C C . PRO A 1 149 ? 30.485 -13.029 7.558 1.00 50.78 149 PRO A C 1
ATOM 1132 O O . PRO A 1 149 ? 29.802 -14.049 7.426 1.00 50.78 149 PRO A O 1
ATOM 1135 N N . GLN A 1 150 ? 30.202 -12.089 8.458 1.00 50.84 150 GLN A N 1
ATOM 1136 C CA . GLN A 1 150 ? 28.968 -12.109 9.209 1.00 50.84 150 GLN A CA 1
ATOM 1137 C C . GLN A 1 150 ? 27.877 -11.887 8.171 1.00 50.84 150 GLN A C 1
ATOM 1139 O O . GLN A 1 150 ? 27.687 -10.784 7.671 1.00 50.84 150 GLN A O 1
ATOM 1144 N N . LYS A 1 151 ? 27.182 -12.973 7.818 1.00 50.31 151 LYS A N 1
ATOM 1145 C CA . LYS A 1 151 ? 25.854 -12.928 7.215 1.00 50.31 151 LYS A CA 1
ATOM 1146 C C . LYS A 1 151 ? 24.952 -12.225 8.218 1.00 50.31 151 LYS A C 1
ATOM 1148 O O . LYS A 1 151 ? 24.233 -12.865 8.984 1.00 50.31 151 LYS A O 1
ATOM 1153 N N . ILE A 1 152 ? 25.014 -10.902 8.232 1.00 54.81 152 ILE A N 1
ATOM 1154 C CA . ILE A 1 152 ? 24.039 -10.069 8.905 1.00 54.81 152 ILE A CA 1
ATOM 1155 C C . ILE A 1 152 ? 22.837 -10.075 7.965 1.00 54.81 152 ILE A C 1
ATOM 1157 O O . ILE A 1 152 ? 22.560 -9.117 7.256 1.00 54.81 152 ILE A O 1
ATOM 1161 N N . LEU A 1 153 ? 22.117 -11.204 7.948 1.00 59.50 153 LEU A N 1
ATOM 1162 C CA . LEU A 1 153 ? 20.671 -11.117 7.835 1.00 59.50 153 LEU A CA 1
ATOM 1163 C C . LEU A 1 153 ? 20.298 -10.090 8.898 1.00 59.50 153 LEU A C 1
ATOM 1165 O O . LEU A 1 153 ? 20.536 -10.348 10.081 1.00 59.50 153 LEU A O 1
ATOM 1169 N N . THR A 1 154 ? 19.858 -8.904 8.481 1.00 72.06 154 THR A N 1
ATOM 1170 C CA . THR A 1 154 ? 19.529 -7.810 9.388 1.00 72.06 154 THR A CA 1
ATOM 1171 C C . THR A 1 154 ? 18.467 -8.335 10.334 1.00 72.06 154 THR A C 1
ATOM 1173 O O . THR A 1 154 ? 17.287 -8.406 10.006 1.00 72.06 154 THR A O 1
ATOM 1176 N N . TRP A 1 155 ? 18.898 -8.777 11.513 1.00 80.06 155 TRP A N 1
ATOM 1177 C CA . TRP A 1 155 ? 18.045 -9.393 12.522 1.00 80.06 155 TRP A CA 1
ATOM 1178 C C . TRP A 1 155 ? 16.856 -8.477 12.852 1.00 80.06 155 TRP A C 1
ATOM 1180 O O . TRP A 1 155 ? 15.757 -8.958 13.105 1.00 80.06 155 TRP A O 1
ATOM 1190 N N . GLY A 1 156 ? 17.042 -7.159 12.690 1.00 83.31 156 GLY A N 1
ATOM 1191 C CA . GLY A 1 156 ? 15.987 -6.147 12.728 1.00 83.31 156 GLY A CA 1
ATOM 1192 C C . GLY A 1 156 ? 14.852 -6.338 11.711 1.00 83.31 156 GLY A C 1
ATOM 1193 O O . GLY A 1 156 ? 13.701 -6.125 12.070 1.00 83.31 156 GLY A O 1
ATOM 1194 N N . SER A 1 157 ? 15.116 -6.787 10.481 1.00 82.06 157 SER A N 1
ATOM 1195 C CA . SER A 1 157 ? 14.079 -7.042 9.466 1.00 82.06 157 SER A CA 1
ATOM 1196 C C . SER A 1 157 ? 13.223 -8.255 9.831 1.00 82.06 157 SER A C 1
ATOM 1198 O O . SER A 1 157 ? 11.998 -8.194 9.765 1.00 82.06 157 SER A O 1
ATOM 1200 N N . VAL A 1 158 ? 13.856 -9.345 10.279 1.00 84.56 158 VAL A N 1
ATOM 1201 C CA . VAL A 1 158 ? 13.136 -10.538 10.760 1.00 84.56 158 VAL A CA 1
ATOM 1202 C C . VAL A 1 158 ? 12.331 -10.205 12.014 1.00 84.56 158 VAL A C 1
ATOM 1204 O O . VAL A 1 158 ? 11.165 -10.582 12.114 1.00 84.56 158 VAL A O 1
ATOM 1207 N N . PHE A 1 159 ? 12.931 -9.462 12.945 1.00 88.00 159 PHE A N 1
ATOM 1208 C CA . PHE A 1 159 ? 12.265 -8.987 14.153 1.00 88.00 159 PHE A CA 1
ATOM 1209 C C . PHE A 1 159 ? 11.057 -8.099 13.824 1.00 88.00 159 PHE A C 1
ATOM 1211 O O . PHE A 1 159 ? 9.974 -8.325 14.354 1.00 88.00 159 PHE A O 1
ATOM 1218 N N . SER A 1 160 ? 11.210 -7.155 12.892 1.00 88.94 160 SER A N 1
ATOM 1219 C CA . SER A 1 160 ? 10.133 -6.275 12.428 1.00 88.94 160 SER A CA 1
ATOM 1220 C C . SER A 1 160 ? 8.958 -7.064 11.836 1.00 88.94 160 SER A C 1
ATOM 1222 O O . SER A 1 160 ? 7.807 -6.855 12.224 1.00 88.94 160 SER A O 1
ATOM 1224 N N . LEU A 1 161 ? 9.238 -8.052 10.979 1.00 87.06 161 LEU A N 1
ATOM 1225 C CA . LEU A 1 161 ? 8.206 -8.932 10.419 1.00 87.06 161 LEU A CA 1
ATOM 1226 C C . LEU A 1 161 ? 7.500 -9.760 11.499 1.00 87.06 161 LEU A C 1
ATOM 1228 O O . LEU A 1 161 ? 6.274 -9.872 11.480 1.00 87.06 161 LEU A O 1
ATOM 1232 N N . LEU A 1 162 ? 8.250 -10.315 12.455 1.00 90.44 162 LEU A N 1
ATOM 1233 C CA . LEU A 1 162 ? 7.679 -11.086 13.559 1.00 90.44 162 LEU A CA 1
ATOM 1234 C C . LEU A 1 162 ? 6.778 -10.212 14.442 1.00 90.44 162 LEU A C 1
ATOM 1236 O O . LEU A 1 162 ? 5.665 -10.617 14.776 1.00 90.44 162 LEU A O 1
ATOM 1240 N N . CYS A 1 163 ? 7.221 -9.000 14.781 1.00 93.38 163 CYS A N 1
ATOM 1241 C CA . CYS A 1 163 ? 6.423 -8.039 15.539 1.00 93.38 163 CYS A CA 1
ATOM 1242 C C . CYS A 1 163 ? 5.176 -7.585 14.769 1.00 93.38 163 CYS A C 1
ATOM 1244 O O . CYS A 1 163 ? 4.109 -7.468 15.371 1.00 93.38 163 CYS A O 1
ATOM 1246 N N . SER A 1 164 ? 5.271 -7.391 13.451 1.00 91.88 164 SER A N 1
ATOM 1247 C CA . SER A 1 164 ? 4.115 -7.084 12.600 1.00 91.88 164 SER A CA 1
ATOM 1248 C C . SER A 1 164 ? 3.101 -8.234 12.587 1.00 91.88 164 SER A C 1
ATOM 1250 O O . SER A 1 164 ? 1.907 -8.005 12.782 1.00 91.88 164 SER A O 1
ATOM 1252 N N . LEU A 1 165 ? 3.562 -9.482 12.453 1.00 92.88 165 LEU A N 1
ATOM 1253 C CA . LEU A 1 165 ? 2.696 -10.660 12.519 1.00 92.88 165 LEU A CA 1
ATOM 1254 C C . LEU A 1 165 ? 1.994 -10.767 13.881 1.00 92.88 165 LEU A C 1
ATOM 1256 O O . LEU A 1 165 ? 0.783 -10.987 13.933 1.00 92.88 165 LEU A O 1
ATOM 1260 N N . LEU A 1 166 ? 2.734 -10.564 14.975 1.00 95.06 166 LEU A N 1
ATOM 1261 C CA . LEU A 1 166 ? 2.176 -10.545 16.329 1.00 95.06 166 LEU A CA 1
ATOM 1262 C C . LEU A 1 166 ? 1.126 -9.441 16.498 1.00 95.06 166 LEU A C 1
ATOM 1264 O O . LEU A 1 166 ? 0.065 -9.709 17.060 1.00 95.06 166 LEU A O 1
ATOM 1268 N N . ALA A 1 167 ? 1.374 -8.238 15.970 1.00 94.75 167 ALA A N 1
ATOM 1269 C CA . ALA A 1 167 ? 0.399 -7.150 15.993 1.00 94.75 167 ALA A CA 1
ATOM 1270 C C . ALA A 1 167 ? -0.905 -7.551 15.287 1.00 94.75 167 ALA A C 1
ATOM 1272 O O . ALA A 1 167 ? -1.985 -7.386 15.851 1.00 94.75 167 ALA A O 1
ATOM 1273 N N . HIS A 1 168 ? -0.823 -8.139 14.090 1.00 94.81 168 HIS A N 1
ATOM 1274 C CA . HIS A 1 168 ? -2.008 -8.594 13.357 1.00 94.81 168 HIS A CA 1
ATOM 1275 C C . HIS A 1 168 ? -2.788 -9.677 14.114 1.00 94.81 168 HIS A C 1
ATOM 1277 O O . HIS A 1 168 ? -4.019 -9.631 14.146 1.00 94.81 168 HIS A O 1
ATOM 1283 N N . ILE A 1 169 ? -2.093 -10.621 14.757 1.00 96.06 169 ILE A N 1
ATOM 1284 C CA . ILE A 1 169 ? -2.726 -11.664 15.578 1.00 96.06 169 ILE A CA 1
ATOM 1285 C C . ILE A 1 169 ? -3.435 -11.042 16.786 1.00 96.06 169 ILE A C 1
ATOM 1287 O O . ILE A 1 169 ? -4.594 -11.369 17.037 1.00 96.06 169 ILE A O 1
ATOM 1291 N N . PHE A 1 170 ? -2.788 -10.129 17.516 1.00 97.38 170 PHE A N 1
ATOM 1292 C CA . PHE A 1 170 ? -3.412 -9.473 18.669 1.00 97.38 170 PHE A CA 1
ATOM 1293 C C . PHE A 1 170 ? -4.611 -8.615 18.271 1.00 97.38 170 PHE A C 1
ATOM 1295 O O . PHE A 1 170 ? -5.630 -8.662 18.959 1.00 97.38 170 PHE A O 1
ATOM 1302 N N . ILE A 1 171 ? -4.536 -7.895 17.147 1.00 96.56 171 ILE A N 1
ATOM 1303 C CA . ILE A 1 171 ? -5.674 -7.144 16.603 1.00 96.56 171 ILE A CA 1
ATOM 1304 C C . ILE A 1 171 ? -6.834 -8.097 16.296 1.00 96.56 171 ILE A C 1
ATOM 1306 O O . ILE A 1 171 ? -7.953 -7.844 16.734 1.00 96.56 171 ILE A O 1
ATOM 1310 N N . ALA A 1 172 ? -6.582 -9.211 15.603 1.00 96.94 172 ALA A N 1
ATOM 1311 C CA . ALA A 1 172 ? -7.624 -10.183 15.275 1.00 96.94 172 ALA A CA 1
ATOM 1312 C C . ALA A 1 172 ? -8.262 -10.797 16.535 1.00 96.94 172 ALA A C 1
ATOM 1314 O O . ALA A 1 172 ? -9.485 -10.815 16.655 1.00 96.94 172 ALA A O 1
ATOM 1315 N N . LEU A 1 173 ? -7.452 -11.226 17.510 1.00 97.06 173 LEU A N 1
ATOM 1316 C CA . LEU A 1 173 ? -7.942 -11.795 18.772 1.00 97.06 173 LEU A CA 1
ATOM 1317 C C . LEU A 1 173 ? -8.737 -10.783 19.602 1.00 97.06 173 LEU A C 1
ATOM 1319 O O . LEU A 1 173 ? -9.737 -11.146 20.224 1.00 97.06 173 LEU A O 1
ATOM 1323 N N . ARG A 1 174 ? -8.313 -9.514 19.606 1.00 96.75 174 ARG A N 1
ATOM 1324 C CA . ARG A 1 174 ? -9.040 -8.434 20.275 1.00 96.75 174 ARG A CA 1
ATOM 1325 C C . ARG A 1 174 ? -10.382 -8.171 19.599 1.00 96.75 174 ARG A C 1
ATOM 1327 O O . ARG A 1 174 ? -11.388 -8.062 20.289 1.00 96.75 174 ARG A O 1
ATOM 1334 N N . LEU A 1 175 ? -10.410 -8.113 18.269 1.00 96.12 175 LEU A N 1
ATOM 1335 C CA . LEU A 1 175 ? -11.638 -7.914 17.497 1.00 96.12 175 LEU A CA 1
ATOM 1336 C C . LEU A 1 175 ? -12.625 -9.091 17.632 1.00 96.12 175 LEU A C 1
ATOM 1338 O O . LEU A 1 175 ? -13.836 -8.877 17.570 1.00 96.12 175 LEU A O 1
ATOM 1342 N N . ASP A 1 176 ? -12.130 -10.314 17.847 1.00 96.81 176 ASP A N 1
ATOM 1343 C CA . ASP A 1 176 ? -12.940 -11.502 18.169 1.00 96.81 176 ASP A CA 1
ATOM 1344 C C . ASP A 1 176 ? -13.384 -11.547 19.655 1.00 96.81 176 ASP A C 1
ATOM 1346 O O . ASP A 1 176 ? -14.091 -12.470 20.057 1.00 96.81 176 ASP A O 1
ATOM 1350 N N . ASN A 1 177 ? -13.020 -10.551 20.476 1.00 96.25 177 ASN A N 1
ATOM 1351 C CA . ASN A 1 177 ? -13.262 -10.499 21.928 1.00 96.25 177 ASN A CA 1
ATOM 1352 C C . ASN A 1 177 ? -12.668 -11.690 22.709 1.00 96.25 177 ASN A C 1
ATOM 1354 O O . ASN A 1 177 ? -13.189 -12.084 23.750 1.00 96.25 177 ASN A O 1
ATOM 1358 N N . HIS A 1 178 ? -11.568 -12.277 22.228 1.00 97.50 178 HIS A N 1
ATOM 1359 C CA . HIS A 1 178 ? -10.828 -13.304 22.972 1.00 97.50 178 HIS A CA 1
ATOM 1360 C C . HIS A 1 178 ? -9.868 -12.714 24.013 1.00 97.50 178 HIS A C 1
ATOM 1362 O O . HIS A 1 178 ? -9.419 -13.426 24.910 1.00 97.50 178 HIS A O 1
ATOM 1368 N N . ILE A 1 179 ? -9.522 -11.432 23.875 1.00 97.25 179 ILE A N 1
ATOM 1369 C CA . ILE A 1 179 ? -8.591 -10.712 24.745 1.00 97.25 179 ILE A CA 1
ATOM 1370 C C . ILE A 1 179 ? -9.244 -9.403 25.194 1.00 97.25 179 ILE A C 1
ATOM 1372 O O . ILE A 1 179 ? -9.727 -8.646 24.354 1.00 97.25 179 ILE A O 1
ATOM 1376 N N . ASP A 1 180 ? -9.178 -9.111 26.497 1.00 96.81 180 ASP A N 1
ATOM 1377 C CA . ASP A 1 180 ? -9.769 -7.916 27.125 1.00 96.81 180 ASP A CA 1
ATOM 1378 C C . ASP A 1 180 ? -8.794 -6.752 27.371 1.00 96.81 180 ASP A C 1
ATOM 1380 O O . ASP A 1 180 ? -9.098 -5.798 28.082 1.00 96.81 180 ASP A O 1
ATOM 1384 N N . TRP A 1 181 ? -7.598 -6.815 26.789 1.00 97.06 181 TRP A N 1
ATOM 1385 C CA . TRP A 1 181 ? -6.552 -5.811 26.988 1.00 97.06 181 TRP A CA 1
ATOM 1386 C C . TRP A 1 181 ? -6.900 -4.463 26.344 1.00 97.06 181 TRP A C 1
ATOM 1388 O O . TRP A 1 181 ? -7.557 -4.404 25.304 1.00 97.06 181 TRP A O 1
ATOM 1398 N N . ALA A 1 182 ? -6.399 -3.376 26.935 1.00 96.75 182 ALA A N 1
ATOM 1399 C CA . ALA A 1 182 ? -6.459 -2.046 26.333 1.00 96.75 182 ALA A CA 1
ATOM 1400 C C . ALA A 1 182 ? -5.775 -2.032 24.953 1.00 96.75 182 ALA A C 1
ATOM 1402 O O . ALA A 1 182 ? -4.773 -2.734 24.738 1.00 96.75 182 ALA A O 1
ATOM 1403 N N . TRP A 1 183 ? -6.294 -1.228 24.023 1.00 97.12 183 TRP A N 1
ATOM 1404 C CA . TRP A 1 183 ? -5.794 -1.153 22.646 1.00 97.12 183 TRP A CA 1
ATOM 1405 C C . TRP A 1 183 ? -4.319 -0.758 22.576 1.00 97.12 183 TRP A C 1
ATOM 1407 O O . TRP A 1 183 ? -3.607 -1.215 21.680 1.00 97.12 183 TRP A O 1
ATOM 1417 N N . ILE A 1 184 ? -3.826 0.005 23.554 1.00 95.94 184 ILE A N 1
ATOM 1418 C CA . ILE A 1 184 ? -2.408 0.376 23.633 1.00 95.94 184 ILE A CA 1
ATOM 1419 C C . ILE A 1 184 ? -1.480 -0.844 23.765 1.00 95.94 184 ILE A C 1
ATOM 1421 O O . ILE A 1 184 ? -0.427 -0.885 23.130 1.00 95.94 184 ILE A O 1
ATOM 1425 N N . TYR A 1 185 ? -1.879 -1.872 24.524 1.00 96.56 185 TYR A N 1
ATOM 1426 C CA . TYR A 1 185 ? -1.091 -3.101 24.677 1.00 96.56 185 TYR A CA 1
ATOM 1427 C C . TYR A 1 185 ? -1.186 -3.990 23.438 1.00 96.56 185 TYR A C 1
ATOM 1429 O O . TYR A 1 185 ? -0.195 -4.593 23.030 1.00 96.56 185 TYR A O 1
ATOM 1437 N N . VAL A 1 186 ? -2.365 -4.033 22.813 1.00 97.12 186 VAL A N 1
ATOM 1438 C CA . VAL A 1 186 ? -2.609 -4.773 21.564 1.00 97.12 186 VAL A CA 1
ATOM 1439 C C . VAL A 1 186 ? -1.748 -4.220 20.423 1.00 97.12 186 VAL A C 1
ATOM 1441 O O . VAL A 1 186 ? -1.195 -4.989 19.638 1.00 97.12 186 VAL A O 1
ATOM 1444 N N . LEU A 1 187 ? -1.590 -2.895 20.354 1.00 96.12 187 LEU A N 1
ATOM 1445 C CA . LEU A 1 187 ? -0.833 -2.202 19.305 1.00 96.12 187 LEU A CA 1
ATOM 1446 C C . LEU A 1 187 ? 0.660 -2.019 19.631 1.00 96.12 187 LEU A C 1
ATOM 1448 O O . LEU A 1 187 ? 1.422 -1.560 18.780 1.00 96.12 187 LEU A O 1
ATOM 1452 N N . LEU A 1 188 ? 1.115 -2.428 20.819 1.00 95.56 188 LEU A N 1
ATOM 1453 C CA . LEU A 1 188 ? 2.506 -2.274 21.255 1.00 95.56 188 LEU A CA 1
ATOM 1454 C C . LEU A 1 188 ? 3.536 -2.919 20.307 1.00 95.56 188 LEU A C 1
ATOM 1456 O O . LEU A 1 188 ? 4.533 -2.256 20.007 1.00 95.56 188 LEU A O 1
ATOM 1460 N N . PRO A 1 189 ? 3.334 -4.142 19.767 1.00 96.00 189 PRO A N 1
ATOM 1461 C CA . PRO A 1 189 ? 4.279 -4.711 18.806 1.00 96.00 189 PRO A CA 1
ATOM 1462 C C . PRO A 1 189 ? 4.414 -3.860 17.538 1.00 96.00 189 PRO A C 1
ATOM 1464 O O . PRO A 1 189 ? 5.505 -3.758 16.985 1.00 96.00 189 PRO A O 1
ATOM 1467 N N . TYR A 1 190 ? 3.338 -3.197 17.107 1.00 93.75 190 TYR A N 1
ATOM 1468 C CA . TYR A 1 190 ? 3.361 -2.302 15.952 1.00 93.75 190 TYR A CA 1
ATOM 1469 C C . TYR A 1 190 ? 4.143 -1.013 16.248 1.00 93.75 190 TYR A C 1
ATOM 1471 O O . TYR A 1 190 ? 4.953 -0.582 15.429 1.00 93.75 190 TYR A O 1
ATOM 1479 N N . CYS A 1 191 ? 4.001 -0.449 17.452 1.00 94.19 191 CYS A N 1
ATOM 1480 C CA . CYS A 1 191 ? 4.838 0.670 17.897 1.00 94.19 191 CYS A CA 1
ATOM 1481 C C . CYS A 1 191 ? 6.331 0.307 17.894 1.00 94.19 191 CYS A C 1
ATOM 1483 O O . CYS A 1 191 ? 7.150 1.117 17.466 1.00 94.19 191 CYS A O 1
ATOM 1485 N N . LEU A 1 192 ? 6.696 -0.907 18.327 1.00 92.94 192 LEU A N 1
ATOM 1486 C CA . LEU A 1 192 ? 8.089 -1.370 18.295 1.00 92.94 192 LEU A CA 1
ATOM 1487 C C . LEU A 1 192 ? 8.633 -1.460 16.867 1.00 92.94 192 LEU A C 1
ATOM 1489 O O . LEU A 1 192 ? 9.762 -1.039 16.633 1.00 92.94 192 LEU A O 1
ATOM 1493 N N . VAL A 1 193 ? 7.833 -1.952 15.915 1.00 91.56 193 VAL A N 1
ATOM 1494 C CA . VAL A 1 193 ? 8.210 -1.985 14.491 1.00 91.56 193 VAL A CA 1
ATOM 1495 C C . VAL A 1 193 ? 8.538 -0.585 13.984 1.00 91.56 193 VAL A C 1
ATOM 1497 O O . VAL A 1 193 ? 9.598 -0.379 13.395 1.00 91.56 193 VAL A O 1
ATOM 1500 N N . ILE A 1 194 ? 7.663 0.382 14.264 1.00 90.94 194 ILE A N 1
ATOM 1501 C CA . ILE A 1 194 ? 7.849 1.766 13.821 1.00 90.94 194 ILE A CA 1
ATOM 1502 C C . ILE A 1 194 ? 9.079 2.402 14.487 1.00 90.94 194 ILE A C 1
ATOM 1504 O O . ILE A 1 194 ? 9.808 3.140 13.838 1.00 90.94 194 ILE A O 1
ATOM 1508 N N . LEU A 1 195 ? 9.346 2.113 15.765 1.00 90.31 195 LEU A N 1
ATOM 1509 C CA . LEU A 1 195 ? 10.515 2.650 16.477 1.00 90.31 195 LEU A CA 1
ATOM 1510 C C . LEU A 1 195 ? 11.848 2.066 15.992 1.00 90.31 195 LEU A C 1
ATOM 1512 O O . LEU A 1 195 ? 12.881 2.728 16.101 1.00 90.31 195 LEU A O 1
ATOM 1516 N N . VAL A 1 196 ? 11.843 0.828 15.490 1.00 88.25 196 VAL A N 1
ATOM 1517 C CA . VAL A 1 196 ? 13.033 0.208 14.887 1.00 88.25 196 VAL A CA 1
ATOM 1518 C C . VAL A 1 196 ? 13.373 0.879 13.555 1.00 88.25 196 VAL A C 1
ATOM 1520 O O . VAL A 1 196 ? 14.556 1.018 13.232 1.00 88.25 196 VAL A O 1
ATOM 1523 N N . ASP A 1 197 ? 12.366 1.337 12.810 1.00 82.88 197 ASP A N 1
ATOM 1524 C CA . ASP A 1 197 ? 12.575 2.152 11.619 1.00 82.88 197 ASP A CA 1
ATOM 1525 C C . ASP A 1 197 ? 13.018 3.567 12.030 1.00 82.88 197 ASP A C 1
ATOM 1527 O O . ASP A 1 197 ? 12.248 4.357 12.574 1.00 82.88 197 ASP A O 1
ATOM 1531 N N . ARG A 1 198 ? 14.289 3.916 11.801 1.00 79.12 198 ARG A N 1
ATOM 1532 C CA . ARG A 1 198 ? 14.872 5.210 12.218 1.00 79.12 198 ARG A CA 1
ATOM 1533 C C . ARG A 1 198 ? 14.448 6.397 11.338 1.00 79.12 198 ARG A C 1
ATOM 1535 O O . ARG A 1 198 ? 15.109 7.436 11.344 1.00 79.12 198 ARG A O 1
ATOM 1542 N N . SER A 1 199 ? 13.373 6.260 10.570 1.00 83.62 199 SER A N 1
ATOM 1543 C CA . SER A 1 199 ? 12.841 7.325 9.726 1.00 83.62 199 SER A CA 1
ATOM 1544 C C . SER A 1 199 ? 12.288 8.495 10.551 1.00 83.62 199 SER A C 1
ATOM 1546 O O . SER A 1 199 ? 11.706 8.327 11.622 1.00 83.62 199 SER A O 1
ATOM 1548 N N . SER A 1 200 ? 12.402 9.717 10.027 1.00 75.81 200 SER A N 1
ATOM 1549 C CA . SER A 1 200 ? 11.788 10.907 10.634 1.00 75.81 200 SER A CA 1
ATOM 1550 C C . SER A 1 200 ? 10.253 10.828 10.670 1.00 75.81 200 SER A C 1
ATOM 1552 O O . SER A 1 200 ? 9.622 11.455 11.520 1.00 75.81 200 SER A O 1
ATOM 1554 N N . SER A 1 201 ? 9.641 10.014 9.800 1.00 84.69 201 SER A N 1
ATOM 1555 C CA . SER A 1 201 ? 8.194 9.750 9.803 1.00 84.69 201 SER A CA 1
ATOM 1556 C C . SER A 1 201 ? 7.744 8.885 10.990 1.00 84.69 201 SER A C 1
ATOM 1558 O O . SER A 1 201 ? 6.575 8.948 11.379 1.00 84.69 201 SER A O 1
ATOM 1560 N N . SER A 1 202 ? 8.656 8.136 11.615 1.00 87.62 202 SER A N 1
ATOM 1561 C CA . SER A 1 202 ? 8.332 7.156 12.654 1.00 87.62 202 SER A CA 1
ATOM 1562 C C . SER A 1 202 ? 7.677 7.782 13.883 1.00 87.62 202 SER A C 1
ATOM 1564 O O . SER A 1 202 ? 6.729 7.224 14.426 1.00 87.62 202 SER A O 1
ATOM 1566 N N . VAL A 1 203 ? 8.090 8.987 14.291 1.00 90.38 203 VAL A N 1
ATOM 1567 C CA . VAL A 1 203 ? 7.491 9.670 15.455 1.00 90.38 203 VAL A CA 1
ATOM 1568 C C . VAL A 1 203 ? 6.019 10.007 15.208 1.00 90.38 203 VAL A C 1
ATOM 1570 O O . VAL A 1 203 ? 5.178 9.771 16.076 1.00 90.38 203 VAL A O 1
ATOM 1573 N N . LEU A 1 204 ? 5.690 10.516 14.016 1.00 92.56 204 LEU A N 1
ATOM 1574 C CA . LEU A 1 204 ? 4.306 10.827 13.648 1.00 92.56 204 LEU A CA 1
ATOM 1575 C C . LEU A 1 204 ? 3.454 9.557 13.572 1.00 92.56 204 LEU A C 1
ATOM 1577 O O . LEU A 1 204 ? 2.305 9.567 14.007 1.00 92.56 204 LEU A O 1
ATOM 1581 N N . GLN A 1 205 ? 4.024 8.455 13.082 1.00 92.94 205 GLN A N 1
ATOM 1582 C CA . GLN A 1 205 ? 3.341 7.164 13.018 1.00 92.94 205 GLN A CA 1
ATOM 1583 C C . GLN A 1 205 ? 3.117 6.545 14.406 1.00 92.94 205 GLN A C 1
ATOM 1585 O O . GLN A 1 205 ? 2.029 6.044 14.675 1.00 92.94 205 GLN A O 1
ATOM 1590 N N . VAL A 1 206 ? 4.083 6.621 15.328 1.00 94.69 206 VAL A N 1
ATOM 1591 C CA . VAL A 1 206 ? 3.874 6.169 16.717 1.00 94.69 206 VAL A CA 1
ATOM 1592 C C . VAL A 1 206 ? 2.785 7.004 17.382 1.00 94.69 206 VAL A C 1
ATOM 1594 O O . VAL A 1 206 ? 1.863 6.448 17.977 1.00 94.69 206 VAL A O 1
ATOM 1597 N N . LEU A 1 207 ? 2.845 8.331 17.234 1.00 94.81 207 LEU A N 1
ATOM 1598 C CA . LEU A 1 207 ? 1.828 9.227 17.779 1.00 94.81 207 LEU A CA 1
ATOM 1599 C C . LEU A 1 207 ? 0.437 8.894 17.222 1.00 94.81 207 LEU A C 1
ATOM 1601 O O . LEU A 1 207 ? -0.537 8.855 17.971 1.00 94.81 207 LEU A O 1
ATOM 1605 N N . GLN A 1 208 ? 0.357 8.586 15.925 1.00 95.31 208 GLN A N 1
ATOM 1606 C CA . GLN A 1 208 ? -0.872 8.141 15.279 1.00 95.31 208 GLN A CA 1
ATOM 1607 C C . GLN A 1 208 ? -1.452 6.884 15.933 1.00 95.31 208 GLN A C 1
ATOM 1609 O O . GLN A 1 208 ? -2.656 6.823 16.190 1.00 95.31 208 GLN A O 1
ATOM 1614 N N . VAL A 1 209 ? -0.612 5.877 16.171 1.00 95.44 209 VAL A N 1
ATOM 1615 C CA . VAL A 1 209 ? -1.028 4.598 16.759 1.00 95.44 209 VAL A CA 1
ATOM 1616 C C . VAL A 1 209 ? -1.504 4.802 18.194 1.00 95.44 209 VAL A C 1
ATOM 1618 O O . VAL A 1 209 ? -2.547 4.267 18.562 1.00 95.44 209 VAL A O 1
ATOM 1621 N N . VAL A 1 210 ? -0.808 5.636 18.972 1.00 95.88 210 VAL A N 1
ATOM 1622 C CA . VAL A 1 210 ? -1.208 5.991 20.342 1.00 95.88 210 VAL A CA 1
A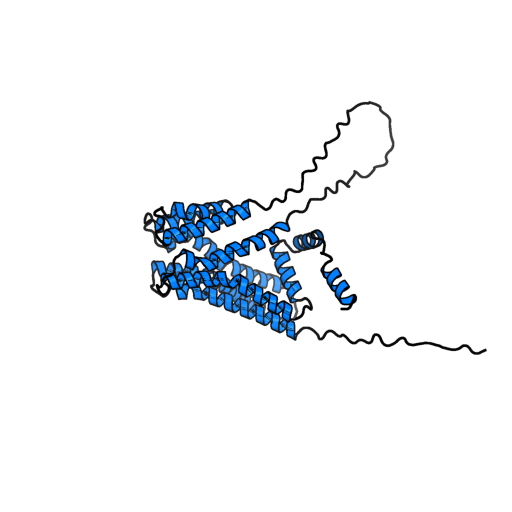TOM 1623 C C . VAL A 1 210 ? -2.556 6.716 20.352 1.00 95.88 210 VAL A C 1
ATOM 1625 O O . VAL A 1 210 ? -3.445 6.330 21.104 1.00 95.88 210 VAL A O 1
ATOM 1628 N N . PHE A 1 211 ? -2.761 7.716 19.489 1.00 96.75 211 PHE A N 1
ATOM 1629 C CA . PHE A 1 211 ? -4.047 8.418 19.416 1.00 96.75 211 PHE A CA 1
ATOM 1630 C C . PHE A 1 211 ? -5.194 7.505 18.983 1.00 96.75 211 PHE A C 1
ATOM 1632 O O . PHE A 1 211 ? -6.302 7.638 19.499 1.00 96.75 211 PHE A O 1
ATOM 1639 N N . VAL A 1 212 ? -4.945 6.571 18.061 1.00 96.19 212 VAL A N 1
ATOM 1640 C CA . VAL A 1 212 ? -5.945 5.571 17.658 1.00 96.19 212 VAL A CA 1
ATOM 1641 C C . VAL A 1 212 ? -6.257 4.626 18.815 1.00 96.19 212 VAL A C 1
ATOM 1643 O O . VAL A 1 212 ? -7.431 4.380 19.069 1.00 96.19 212 VAL A O 1
ATOM 1646 N N . ALA A 1 213 ? -5.246 4.150 19.544 1.00 96.38 213 ALA A N 1
ATOM 1647 C CA . ALA A 1 213 ? -5.432 3.288 20.708 1.00 96.38 213 ALA A CA 1
ATOM 1648 C C . ALA A 1 213 ? -6.306 3.962 21.776 1.00 96.38 213 ALA A C 1
ATOM 1650 O O . ALA A 1 213 ? -7.365 3.444 22.122 1.00 96.38 213 ALA A O 1
ATOM 1651 N N . GLU A 1 214 ? -5.925 5.167 22.205 1.00 96.56 214 GLU A N 1
ATOM 1652 C CA . GLU A 1 214 ? -6.664 5.957 23.200 1.00 96.56 214 GLU A CA 1
ATOM 1653 C C . GLU A 1 214 ? -8.084 6.301 22.735 1.00 96.56 214 GLU A C 1
ATOM 1655 O O . GLU A 1 214 ? -9.028 6.359 23.528 1.00 96.56 214 GLU A O 1
ATOM 1660 N N . LYS A 1 215 ? -8.266 6.516 21.425 1.00 96.50 215 LYS A N 1
ATOM 1661 C CA . LYS A 1 215 ? -9.590 6.754 20.851 1.00 96.50 215 LYS A CA 1
ATOM 1662 C C . LYS A 1 215 ? -10.468 5.506 20.900 1.00 96.50 215 LYS A C 1
ATOM 1664 O O . LYS A 1 215 ? -11.654 5.625 21.205 1.00 96.50 215 LYS A O 1
ATOM 1669 N N . LEU A 1 216 ? -9.905 4.338 20.601 1.00 94.75 216 LEU A N 1
ATOM 1670 C CA . LEU A 1 216 ? -10.614 3.059 20.639 1.00 94.75 216 LEU A CA 1
ATOM 1671 C C . LEU A 1 216 ? -10.911 2.595 22.074 1.00 94.75 216 LEU A C 1
ATOM 1673 O O . LEU A 1 216 ? -11.954 1.987 22.297 1.00 94.75 216 LEU A O 1
ATOM 1677 N N . ASP A 1 217 ? -10.047 2.924 23.038 1.00 95.88 217 ASP A N 1
ATOM 1678 C CA . ASP A 1 217 ? -10.271 2.685 24.474 1.00 95.88 217 ASP A CA 1
ATOM 1679 C C . ASP A 1 217 ? -11.281 3.675 25.096 1.00 95.88 217 ASP A C 1
ATOM 1681 O O . ASP A 1 217 ? -11.696 3.519 26.243 1.00 95.88 217 ASP A O 1
ATOM 1685 N N . GLY A 1 218 ? -11.712 4.698 24.348 1.00 94.56 218 GLY A N 1
ATOM 1686 C CA . GLY A 1 218 ? -12.665 5.707 24.815 1.00 94.56 218 GLY A CA 1
ATOM 1687 C C . GLY A 1 218 ? -12.060 6.776 25.733 1.00 94.56 218 GLY A C 1
ATOM 1688 O O . GLY A 1 218 ? -12.798 7.633 26.220 1.00 94.56 218 GLY A O 1
ATOM 1689 N N . GLY A 1 219 ? -10.738 6.775 25.934 1.00 94.31 219 GLY A N 1
ATOM 1690 C CA . GLY A 1 219 ? -10.021 7.802 26.697 1.00 94.31 219 GLY A CA 1
ATOM 1691 C C . GLY A 1 219 ? -10.009 9.167 25.999 1.00 94.31 219 GLY A C 1
ATOM 1692 O O . GLY A 1 219 ? -9.968 10.208 26.656 1.00 94.31 219 GLY A O 1
ATOM 1693 N N . LEU A 1 220 ? -10.111 9.181 24.663 1.00 95.69 220 LEU A N 1
ATOM 1694 C CA . LEU A 1 220 ? -10.025 10.395 23.852 1.00 95.69 220 LEU A CA 1
ATOM 1695 C C . LEU A 1 220 ? -11.364 10.775 23.190 1.00 95.69 220 LEU A C 1
ATOM 1697 O O . LEU A 1 220 ? -11.908 10.067 22.340 1.00 95.69 220 LEU A O 1
ATOM 1701 N N . THR A 1 221 ? -11.885 11.965 23.494 1.00 96.25 221 THR A N 1
ATOM 1702 C CA . THR A 1 221 ? -13.159 12.468 22.933 1.00 96.25 221 THR A CA 1
ATOM 1703 C C . THR A 1 221 ? -13.012 13.210 21.599 1.00 96.25 221 THR A C 1
ATOM 1705 O O . THR A 1 221 ? -14.010 13.619 21.011 1.00 96.25 221 THR A O 1
ATOM 1708 N N . TRP A 1 222 ? -11.793 13.347 21.071 1.00 96.44 222 TRP A N 1
ATOM 1709 C CA . TRP A 1 222 ? -11.509 14.099 19.841 1.00 96.44 222 TRP A CA 1
ATOM 1710 C C . TRP A 1 222 ? -12.155 13.500 18.586 1.00 96.44 222 TRP A C 1
ATOM 1712 O O . TRP A 1 222 ? -12.504 12.319 18.548 1.00 96.44 222 TRP A O 1
ATOM 1722 N N . THR A 1 223 ? -12.303 14.313 17.540 1.00 95.75 223 THR A N 1
ATOM 1723 C CA . THR A 1 223 ? -12.794 13.853 16.234 1.00 95.75 223 THR A CA 1
ATOM 1724 C C . THR A 1 223 ? -11.762 12.959 15.548 1.00 95.75 223 THR A C 1
ATOM 1726 O O . THR A 1 223 ? -10.555 13.116 15.750 1.00 95.75 223 THR A O 1
ATOM 1729 N N . TRP A 1 224 ? -12.219 12.044 14.690 1.00 95.25 224 TRP A N 1
ATOM 1730 C CA . TRP A 1 224 ? -11.328 11.158 13.932 1.00 95.25 224 TRP A CA 1
ATOM 1731 C C . TRP A 1 224 ? -10.354 11.929 13.036 1.00 95.25 224 TRP A C 1
ATOM 1733 O O . TRP A 1 224 ? -9.234 11.479 12.819 1.00 95.25 224 TRP A O 1
ATOM 1743 N N . LEU A 1 225 ? -10.742 13.123 12.580 1.00 93.25 225 LEU A N 1
ATOM 1744 C CA . LEU A 1 225 ? -9.875 14.019 11.815 1.00 93.25 225 LEU A CA 1
ATOM 1745 C C . LEU A 1 225 ? -8.649 14.456 12.629 1.00 93.25 225 LEU A C 1
ATOM 1747 O O . LEU A 1 225 ? -7.532 14.385 12.125 1.00 93.25 225 LEU A O 1
ATOM 1751 N N . VAL A 1 226 ? -8.845 14.862 13.889 1.00 94.88 226 VAL A N 1
ATOM 1752 C CA . VAL A 1 226 ? -7.745 15.283 14.776 1.00 94.88 226 VAL A CA 1
ATOM 1753 C C . VAL A 1 226 ? -6.897 14.084 15.192 1.00 94.88 226 VAL A C 1
ATOM 1755 O O . VAL A 1 226 ? -5.673 14.167 15.176 1.00 94.88 226 VAL A O 1
ATOM 1758 N N . VAL A 1 227 ? -7.533 12.949 15.498 1.00 95.88 227 VAL A N 1
ATOM 1759 C CA . VAL A 1 227 ? -6.836 11.693 15.827 1.00 95.88 227 VAL A CA 1
ATOM 1760 C C . VAL A 1 227 ? -5.910 11.259 14.691 1.00 95.88 227 VAL A C 1
ATOM 1762 O O . VAL A 1 227 ? -4.809 10.788 14.957 1.00 95.88 227 VAL A O 1
ATOM 1765 N N . LEU A 1 228 ? -6.328 11.440 13.435 1.00 94.81 228 LEU A N 1
ATOM 1766 C CA . LEU A 1 228 ? -5.561 11.051 12.247 1.00 94.81 228 LEU A CA 1
ATOM 1767 C C . LEU A 1 228 ? -4.641 12.156 11.700 1.00 94.81 228 LEU A C 1
ATOM 1769 O O . LEU A 1 228 ? -3.998 11.971 10.665 1.00 94.81 228 LEU A O 1
ATOM 1773 N N . LEU A 1 229 ? -4.553 13.306 12.378 1.00 93.94 229 LEU A N 1
ATOM 1774 C CA . LEU A 1 229 ? -3.752 14.459 11.947 1.00 93.94 229 LEU A CA 1
ATOM 1775 C C . LEU A 1 229 ? -2.274 14.118 11.682 1.00 93.94 229 LEU A C 1
ATOM 1777 O O . LEU A 1 229 ? -1.762 14.570 10.652 1.00 93.94 229 LEU A O 1
ATOM 1781 N N . PRO A 1 230 ? -1.590 13.295 12.508 1.00 94.25 230 PRO A N 1
ATOM 1782 C CA . PRO A 1 230 ? -0.216 12.880 12.224 1.00 94.25 230 PRO A CA 1
ATOM 1783 C C . PRO A 1 230 ? -0.050 12.139 10.889 1.00 94.25 230 PRO A C 1
ATOM 1785 O O . PRO A 1 230 ? 1.021 12.209 10.295 1.00 94.25 230 PRO A O 1
ATOM 1788 N N . THR A 1 231 ? -1.100 11.473 10.394 1.00 92.19 231 THR A N 1
ATOM 1789 C CA . THR A 1 231 ? -1.115 10.824 9.070 1.00 92.19 231 THR A CA 1
ATOM 1790 C C . THR A 1 231 ? -1.484 11.804 7.959 1.00 92.19 231 THR A C 1
ATOM 1792 O O . THR A 1 231 ? -0.884 11.774 6.884 1.00 92.19 231 THR A O 1
ATOM 1795 N N . TRP A 1 232 ? -2.447 12.697 8.208 1.00 91.38 232 TRP A N 1
ATOM 1796 C CA . TRP A 1 232 ? -2.901 13.685 7.225 1.00 91.38 232 TRP A CA 1
ATOM 1797 C C . TRP A 1 232 ? -1.800 14.641 6.793 1.00 91.38 232 TRP A C 1
ATOM 1799 O O . TRP A 1 232 ? -1.734 14.994 5.620 1.00 91.38 232 TRP A O 1
ATOM 1809 N N . LEU A 1 233 ? -0.939 15.057 7.722 1.00 91.62 233 LEU A N 1
ATOM 1810 C CA . LEU A 1 233 ? 0.073 16.070 7.446 1.00 91.62 233 LEU A CA 1
ATOM 1811 C C . LEU A 1 233 ? 1.119 15.589 6.418 1.00 91.62 233 LEU A C 1
ATOM 1813 O O . LEU A 1 233 ? 1.245 16.243 5.382 1.00 91.62 233 LEU A O 1
ATOM 1817 N N . PRO A 1 234 ? 1.807 14.443 6.599 1.00 91.19 234 PRO A N 1
ATOM 1818 C CA . PRO A 1 234 ? 2.705 13.904 5.575 1.00 91.19 234 PRO A CA 1
ATOM 1819 C C . PRO A 1 234 ? 1.985 13.590 4.263 1.00 91.19 234 PRO A C 1
ATOM 1821 O O . PRO A 1 234 ? 2.533 13.797 3.183 1.00 91.19 234 PRO A O 1
ATOM 1824 N N . LEU A 1 235 ? 0.745 13.112 4.351 1.00 91.31 235 LEU A N 1
ATOM 1825 C CA . LEU A 1 235 ? -0.042 12.712 3.194 1.00 91.31 235 LEU A CA 1
ATOM 1826 C C . LEU A 1 235 ? -0.459 13.913 2.334 1.00 91.31 235 LEU A C 1
ATOM 1828 O O . LEU A 1 235 ? -0.343 13.854 1.114 1.00 91.31 235 LEU A O 1
ATOM 1832 N N . ALA A 1 236 ? -0.869 15.022 2.953 1.00 91.44 236 ALA A N 1
ATOM 1833 C CA . ALA A 1 236 ? -1.175 16.272 2.261 1.00 91.44 236 ALA A CA 1
ATOM 1834 C C . ALA A 1 236 ? 0.079 16.879 1.616 1.00 91.44 236 ALA A C 1
ATOM 1836 O O . ALA A 1 236 ? 0.031 17.339 0.475 1.00 91.44 236 ALA A O 1
ATOM 1837 N N . VAL A 1 237 ? 1.213 16.825 2.321 1.00 91.00 237 VAL A N 1
ATOM 1838 C CA . VAL A 1 237 ? 2.516 17.246 1.791 1.00 91.00 237 VAL A CA 1
ATOM 1839 C C . VAL A 1 237 ? 2.885 16.418 0.557 1.00 91.00 237 VAL A C 1
ATOM 1841 O O . VAL A 1 237 ? 3.184 16.994 -0.485 1.00 91.00 237 VAL A O 1
ATOM 1844 N N . MET A 1 238 ? 2.793 15.088 0.628 1.00 91.00 238 MET A N 1
ATOM 1845 C CA . MET A 1 238 ? 3.063 14.197 -0.510 1.00 91.00 238 MET A CA 1
ATOM 1846 C C . MET A 1 238 ? 2.107 14.449 -1.683 1.00 91.00 238 MET A C 1
ATOM 1848 O O . MET A 1 238 ? 2.554 14.561 -2.822 1.00 91.00 238 MET A O 1
ATOM 1852 N N . LEU A 1 239 ? 0.806 14.597 -1.411 1.00 93.38 239 LEU A N 1
ATOM 1853 C CA . LEU A 1 239 ? -0.225 14.804 -2.430 1.00 93.38 239 LEU A CA 1
ATOM 1854 C C . LEU A 1 239 ? -0.066 16.134 -3.185 1.00 93.38 239 LEU A C 1
ATOM 1856 O O . LEU A 1 239 ? -0.465 16.217 -4.342 1.00 93.38 239 LEU A O 1
ATOM 1860 N N . VAL A 1 240 ? 0.494 17.172 -2.557 1.00 93.56 240 VAL A N 1
ATOM 1861 C CA . VAL A 1 240 ? 0.634 18.505 -3.171 1.00 93.56 240 VAL A CA 1
ATOM 1862 C C . VAL A 1 240 ? 2.046 18.749 -3.691 1.00 93.56 240 VAL A C 1
ATOM 1864 O O . VAL A 1 240 ? 2.216 19.129 -4.848 1.00 93.56 240 VAL A O 1
ATOM 1867 N N . ILE A 1 241 ? 3.072 18.529 -2.866 1.00 94.94 241 ILE A N 1
ATOM 1868 C CA . ILE A 1 241 ? 4.451 18.888 -3.216 1.00 94.94 241 ILE A CA 1
ATOM 1869 C C . ILE A 1 241 ? 4.983 17.984 -4.329 1.00 94.94 241 ILE A C 1
ATOM 1871 O O . ILE A 1 241 ? 5.633 18.478 -5.249 1.00 94.94 241 ILE A O 1
ATOM 1875 N N . PHE A 1 242 ? 4.688 16.682 -4.290 1.00 93.31 242 PHE A N 1
ATOM 1876 C CA . PHE A 1 242 ? 5.273 15.737 -5.240 1.00 93.31 242 PHE A CA 1
ATOM 1877 C C . PHE A 1 242 ? 4.768 15.937 -6.683 1.00 93.31 242 PHE A C 1
ATOM 1879 O O . PHE A 1 242 ? 5.606 16.037 -7.581 1.00 93.31 242 PHE A O 1
ATOM 1886 N N . PRO A 1 243 ? 3.452 16.092 -6.956 1.00 94.44 243 PRO A N 1
ATOM 1887 C CA . PRO A 1 243 ? 2.985 16.406 -8.308 1.00 94.44 243 PRO A CA 1
ATOM 1888 C C . PRO A 1 243 ? 3.498 17.753 -8.826 1.00 94.44 243 PRO A C 1
ATOM 1890 O O . PRO A 1 243 ? 3.867 17.848 -9.996 1.00 94.44 243 PRO A O 1
ATOM 1893 N N . ILE A 1 244 ? 3.559 18.783 -7.968 1.00 95.50 244 ILE A N 1
ATOM 1894 C CA . ILE A 1 244 ? 4.108 20.099 -8.339 1.00 95.50 244 ILE A CA 1
ATOM 1895 C C . ILE A 1 244 ? 5.587 19.965 -8.712 1.00 95.50 244 ILE A C 1
ATOM 1897 O O . ILE A 1 244 ? 5.998 20.467 -9.756 1.00 95.50 244 ILE A O 1
ATOM 1901 N N . GLY A 1 245 ? 6.374 19.256 -7.898 1.00 95.19 245 GLY A N 1
ATOM 1902 C CA . GLY A 1 245 ? 7.790 19.005 -8.156 1.00 95.19 245 GLY A CA 1
ATOM 1903 C C . GLY A 1 245 ? 8.025 18.232 -9.454 1.00 95.19 245 GLY A C 1
ATOM 1904 O O . GLY A 1 245 ? 8.878 18.623 -10.246 1.00 95.19 245 GLY A O 1
ATOM 1905 N N . ALA A 1 246 ? 7.229 17.191 -9.721 1.00 93.25 246 ALA A N 1
ATOM 1906 C CA . ALA A 1 246 ? 7.311 16.418 -10.961 1.00 93.25 246 ALA A CA 1
ATOM 1907 C C . ALA A 1 246 ? 6.982 17.271 -12.199 1.00 93.25 246 ALA A C 1
ATOM 1909 O O . ALA A 1 246 ? 7.711 17.236 -13.190 1.00 93.25 246 ALA A O 1
ATOM 1910 N N . ALA A 1 247 ? 5.920 18.079 -12.135 1.00 93.31 247 ALA A N 1
ATOM 1911 C CA . ALA A 1 247 ? 5.548 18.983 -13.221 1.00 93.31 247 ALA A CA 1
ATOM 1912 C C . ALA A 1 247 ? 6.615 20.059 -13.463 1.00 93.31 247 ALA A C 1
ATOM 1914 O O . ALA A 1 247 ? 6.955 20.354 -14.608 1.00 93.31 247 ALA A O 1
ATOM 1915 N N . PHE A 1 248 ? 7.173 20.616 -12.385 1.00 94.06 248 PHE A N 1
ATOM 1916 C CA . PHE A 1 248 ? 8.253 21.593 -12.456 1.00 94.06 248 PHE A CA 1
ATOM 1917 C C . PHE A 1 248 ? 9.529 20.994 -13.057 1.00 94.06 248 PHE A C 1
ATOM 1919 O O . PHE A 1 248 ? 10.129 21.613 -13.930 1.00 94.06 248 PHE A O 1
ATOM 1926 N N . ALA A 1 249 ? 9.907 19.776 -12.659 1.00 92.44 249 ALA A N 1
ATOM 1927 C CA . ALA A 1 249 ? 11.053 19.074 -13.231 1.00 92.44 249 ALA A CA 1
ATOM 1928 C C . ALA A 1 249 ? 10.896 18.898 -14.749 1.00 92.44 249 ALA A C 1
ATOM 1930 O O . ALA A 1 249 ? 11.799 19.246 -15.503 1.00 92.44 249 ALA A O 1
ATOM 1931 N N . VAL A 1 250 ? 9.723 18.453 -15.211 1.00 90.56 250 VAL A N 1
ATOM 1932 C CA . VAL A 1 250 ? 9.430 18.329 -16.648 1.00 90.56 250 VAL A CA 1
ATOM 1933 C C . VAL A 1 250 ? 9.568 19.669 -17.374 1.00 90.56 250 VAL A C 1
ATOM 1935 O O . VAL A 1 250 ? 10.158 19.714 -18.448 1.00 90.56 250 VAL A O 1
ATOM 1938 N N . LEU A 1 251 ? 9.064 20.763 -16.797 1.00 89.94 251 LEU A N 1
ATOM 1939 C CA . LEU A 1 251 ? 9.189 22.094 -17.401 1.00 89.94 251 LEU A CA 1
ATOM 1940 C C . LEU A 1 251 ? 10.642 22.581 -17.470 1.00 89.94 251 LEU A C 1
ATOM 1942 O O . LEU A 1 251 ? 11.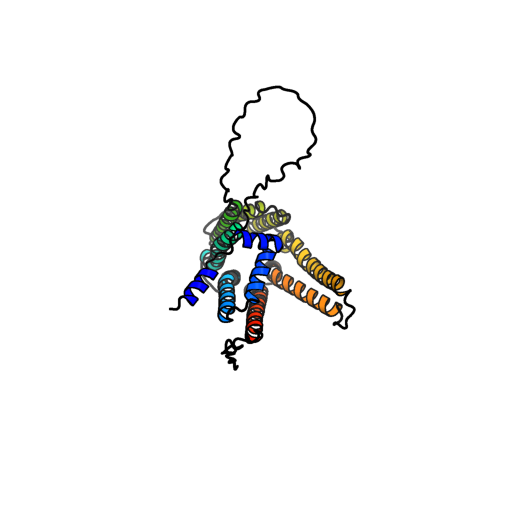009 23.213 -18.455 1.00 89.94 251 LEU A O 1
ATOM 1946 N N . MET A 1 252 ? 11.455 22.282 -16.454 1.00 89.88 252 MET A N 1
ATOM 1947 C CA . MET A 1 252 ? 12.868 22.670 -16.417 1.00 89.88 252 MET A CA 1
ATOM 1948 C C . MET A 1 252 ? 13.719 21.876 -17.413 1.00 89.88 252 MET A C 1
ATOM 1950 O O . MET A 1 252 ? 14.594 22.453 -18.048 1.00 89.88 252 MET A O 1
ATOM 1954 N N . PHE A 1 253 ? 13.460 20.575 -17.576 1.00 86.19 253 PHE A N 1
ATOM 1955 C CA . PHE A 1 253 ? 14.235 19.721 -18.486 1.00 86.19 253 PHE A CA 1
ATOM 1956 C C . PHE A 1 253 ? 13.767 19.781 -19.945 1.00 86.19 253 PHE A C 1
ATOM 1958 O O . PHE A 1 253 ? 14.539 19.456 -20.837 1.00 86.19 253 PHE A O 1
ATOM 1965 N N . ALA A 1 254 ? 12.533 20.217 -20.213 1.00 80.75 254 ALA A N 1
ATOM 1966 C CA . ALA A 1 254 ? 12.008 20.337 -21.576 1.00 80.75 254 ALA A CA 1
ATOM 1967 C C . ALA A 1 254 ? 12.347 21.676 -22.269 1.00 80.75 254 ALA A C 1
ATOM 1969 O O . ALA A 1 254 ? 11.859 21.928 -23.368 1.00 80.75 254 ALA A O 1
ATOM 1970 N N . GLY A 1 255 ? 13.116 22.558 -21.620 1.00 66.50 255 GLY A N 1
ATOM 1971 C CA . GLY A 1 255 ? 13.394 23.918 -22.093 1.00 66.50 255 GLY A CA 1
ATOM 1972 C C . GLY A 1 255 ? 14.521 24.064 -23.122 1.00 66.50 255 GLY A C 1
ATOM 1973 O O . GLY A 1 255 ? 14.686 25.170 -23.623 1.00 66.50 255 GLY A O 1
ATOM 1974 N N . ASP A 1 256 ? 15.270 22.999 -23.429 1.00 67.38 256 ASP A N 1
ATOM 1975 C CA . ASP A 1 256 ? 16.539 23.091 -24.182 1.00 67.38 256 ASP A CA 1
ATOM 1976 C C . ASP A 1 256 ? 16.499 22.456 -25.591 1.00 67.38 256 ASP A C 1
ATOM 1978 O O . ASP A 1 256 ? 17.456 22.572 -26.352 1.00 67.38 256 ASP A O 1
ATOM 1982 N N . ASP A 1 257 ? 15.390 21.812 -25.980 1.00 64.94 257 ASP A N 1
ATOM 1983 C CA . ASP A 1 257 ? 15.272 21.158 -27.291 1.00 64.94 257 ASP A CA 1
ATOM 1984 C C . ASP A 1 257 ? 14.587 22.069 -28.329 1.00 64.94 257 ASP A C 1
ATOM 1986 O O . ASP A 1 257 ? 13.360 22.114 -28.449 1.00 64.94 257 ASP A O 1
ATOM 1990 N N . ASP A 1 258 ? 15.397 22.739 -29.153 1.00 61.12 258 ASP A N 1
ATOM 1991 C CA . ASP A 1 258 ? 15.019 23.659 -30.248 1.00 61.12 258 ASP A CA 1
ATOM 1992 C C . ASP A 1 258 ? 14.238 23.016 -31.429 1.00 61.12 258 ASP A C 1
ATOM 1994 O O . ASP A 1 258 ? 14.066 23.624 -32.491 1.00 61.12 258 ASP A O 1
ATOM 1998 N N . SER A 1 259 ? 13.727 21.787 -31.299 1.00 56.19 259 SER A N 1
ATOM 1999 C CA . SER A 1 259 ? 13.123 21.047 -32.417 1.00 56.19 259 SER A CA 1
ATOM 2000 C C . SER A 1 259 ? 11.654 20.672 -32.186 1.00 56.19 259 SER A C 1
ATOM 2002 O O . SER A 1 259 ? 11.342 19.689 -31.533 1.00 56.19 259 SER A O 1
ATOM 2004 N N . ALA A 1 260 ? 10.745 21.466 -32.770 1.00 60.34 260 ALA A N 1
ATOM 2005 C CA . ALA A 1 260 ? 9.388 21.121 -33.244 1.00 60.34 260 ALA A CA 1
ATOM 2006 C C . ALA A 1 260 ? 8.483 20.183 -32.395 1.00 60.34 260 ALA A C 1
ATOM 2008 O O . ALA A 1 260 ? 7.542 19.589 -32.930 1.00 60.34 260 ALA A O 1
ATOM 2009 N N . SER A 1 261 ? 8.725 20.040 -31.095 1.00 59.34 261 SER A N 1
ATOM 2010 C CA . SER A 1 261 ? 8.023 19.110 -30.211 1.00 59.34 261 SER A CA 1
ATOM 2011 C C . SER A 1 261 ? 6.785 19.769 -29.570 1.00 59.34 261 SER A C 1
ATOM 2013 O O . SER A 1 261 ? 6.672 21.001 -29.520 1.00 59.34 261 SER A O 1
ATOM 2015 N N . PRO A 1 262 ? 5.773 18.980 -29.150 1.00 63.94 262 PRO A N 1
ATOM 2016 C CA . PRO A 1 262 ? 4.551 19.510 -28.549 1.00 63.94 262 PRO A CA 1
ATOM 2017 C C . PRO A 1 262 ? 4.853 20.378 -27.323 1.00 63.94 262 PRO A C 1
ATOM 2019 O O . PRO A 1 262 ? 5.742 20.072 -26.536 1.00 63.94 262 PRO A O 1
ATOM 2022 N N . LYS A 1 263 ? 4.062 21.447 -27.142 1.00 78.62 263 LYS A N 1
ATOM 2023 C CA . LYS A 1 263 ? 4.231 22.438 -26.066 1.00 78.62 263 LYS A CA 1
ATOM 2024 C C . LYS A 1 263 ? 4.487 21.741 -24.713 1.00 78.62 263 LYS A C 1
ATOM 2026 O O . LYS A 1 263 ? 3.594 21.019 -24.251 1.00 78.62 263 LYS A O 1
ATOM 2031 N N . PRO A 1 264 ? 5.625 22.002 -24.039 1.00 82.38 264 PRO A N 1
ATOM 2032 C CA . PRO A 1 264 ? 6.045 21.270 -22.836 1.00 82.38 264 PRO A CA 1
ATOM 2033 C C . PRO A 1 264 ? 5.030 21.377 -21.691 1.00 82.38 264 PRO A C 1
ATOM 2035 O O . PRO A 1 264 ? 4.905 20.480 -20.861 1.00 82.38 264 PRO A O 1
ATOM 2038 N N . TRP A 1 265 ? 4.221 22.437 -21.696 1.00 86.25 265 TRP A N 1
ATOM 2039 C CA . TRP A 1 265 ? 3.164 22.658 -20.718 1.00 86.25 265 TRP A CA 1
ATOM 2040 C C . TRP A 1 265 ? 2.051 21.599 -20.747 1.00 86.25 265 TRP A C 1
ATOM 2042 O O . TRP A 1 265 ? 1.565 21.202 -19.691 1.00 86.25 265 TRP A O 1
ATOM 2052 N N . CYS A 1 266 ? 1.669 21.086 -21.924 1.00 89.44 266 CYS A N 1
ATOM 2053 C CA . CYS A 1 266 ? 0.641 20.041 -22.013 1.00 89.44 266 CYS A CA 1
ATOM 2054 C C . CYS A 1 266 ? 1.135 18.725 -21.402 1.00 89.44 266 CYS A C 1
ATOM 2056 O O . CYS A 1 266 ? 0.397 18.058 -20.677 1.00 89.44 266 CYS A O 1
ATOM 2058 N N . PHE A 1 267 ? 2.393 18.370 -21.670 1.00 89.12 267 PHE A N 1
ATOM 2059 C CA . PHE A 1 267 ? 3.012 17.182 -21.097 1.00 89.12 267 PHE A CA 1
ATOM 2060 C C . PHE A 1 267 ? 3.199 17.332 -19.581 1.00 89.12 267 PHE A C 1
ATOM 2062 O O . PHE A 1 267 ? 2.797 16.444 -18.833 1.00 89.12 267 PHE A O 1
ATOM 2069 N N . ALA A 1 268 ? 3.682 18.486 -19.110 1.00 91.12 268 ALA A N 1
ATOM 2070 C CA . ALA A 1 268 ? 3.806 18.777 -17.681 1.00 91.12 268 ALA A CA 1
ATOM 2071 C C . ALA A 1 268 ? 2.458 18.706 -16.941 1.00 91.12 268 ALA A C 1
ATOM 2073 O O . ALA A 1 268 ? 2.380 18.119 -15.863 1.00 91.12 268 ALA A O 1
ATOM 2074 N N . LEU A 1 269 ? 1.380 19.238 -17.530 1.00 93.19 269 LEU A N 1
ATOM 2075 C CA . LEU A 1 269 ? 0.033 19.150 -16.959 1.00 93.19 269 LEU A CA 1
ATOM 2076 C C . LEU A 1 269 ? -0.482 17.706 -16.929 1.00 93.19 269 LEU A C 1
ATOM 2078 O O . LEU A 1 269 ? -1.104 17.296 -15.950 1.00 93.19 269 LEU A O 1
ATOM 2082 N N . SER A 1 270 ? -0.185 16.917 -17.964 1.00 93.25 270 SER A N 1
ATOM 2083 C CA . SER A 1 270 ? -0.503 15.487 -17.983 1.00 93.25 270 SER A CA 1
ATOM 2084 C C . SER A 1 270 ? 0.243 14.725 -16.885 1.00 93.25 270 SER A C 1
ATOM 2086 O O . SER A 1 270 ? -0.358 13.890 -16.210 1.00 93.25 270 SER A O 1
ATOM 2088 N N . VAL A 1 271 ? 1.531 15.017 -16.676 1.00 92.44 271 VAL A N 1
ATOM 2089 C CA . VAL A 1 271 ? 2.335 14.413 -15.602 1.00 92.44 271 VAL A CA 1
ATOM 2090 C C . VAL A 1 271 ? 1.797 14.828 -14.237 1.00 92.44 271 VAL A C 1
ATOM 2092 O O . VAL A 1 271 ? 1.563 13.962 -13.398 1.00 92.44 271 VAL A O 1
ATOM 2095 N N . PHE A 1 272 ? 1.510 16.118 -14.031 1.00 95.50 272 PHE A N 1
ATOM 2096 C CA . PHE A 1 272 ? 0.884 16.614 -12.805 1.00 95.50 272 PHE A CA 1
ATOM 2097 C C . PHE A 1 272 ? -0.405 15.853 -12.492 1.00 95.50 272 PHE A C 1
ATOM 2099 O O . PHE A 1 272 ? -0.553 15.307 -11.401 1.00 95.50 272 PHE A O 1
ATOM 2106 N N . LEU A 1 273 ? -1.325 15.788 -13.459 1.00 95.81 273 LEU A N 1
ATOM 2107 C CA . LEU A 1 273 ? -2.627 15.158 -13.275 1.00 95.81 273 LEU A CA 1
ATOM 2108 C C . LEU A 1 273 ? -2.495 13.650 -13.037 1.00 95.81 273 LEU A C 1
ATOM 2110 O O . LEU A 1 273 ? -3.208 13.108 -12.194 1.00 95.81 273 LEU A O 1
ATOM 2114 N N . GLY A 1 274 ? -1.575 12.983 -13.739 1.00 93.38 274 GLY A N 1
ATOM 2115 C CA . GLY A 1 274 ? -1.294 11.560 -13.558 1.00 93.38 274 GLY A CA 1
ATOM 2116 C C . GLY A 1 274 ? -0.745 11.252 -12.165 1.00 93.38 274 GLY A C 1
ATOM 2117 O O . GLY A 1 274 ? -1.294 10.405 -11.462 1.00 93.38 274 GLY A O 1
ATOM 2118 N N . VAL A 1 275 ? 0.284 11.985 -11.733 1.00 93.50 275 VAL A N 1
ATOM 2119 C CA . VAL A 1 275 ? 0.912 11.814 -10.414 1.00 93.50 275 VAL A CA 1
ATOM 2120 C C . VAL A 1 275 ? -0.067 12.185 -9.295 1.00 93.50 275 VAL A C 1
ATOM 2122 O O . VAL A 1 275 ? -0.220 11.426 -8.340 1.00 93.50 275 VAL A O 1
ATOM 2125 N N . PHE A 1 276 ? -0.800 13.293 -9.431 1.00 95.88 276 PHE A N 1
ATOM 2126 C CA . PHE A 1 276 ? -1.834 13.689 -8.473 1.00 95.88 276 P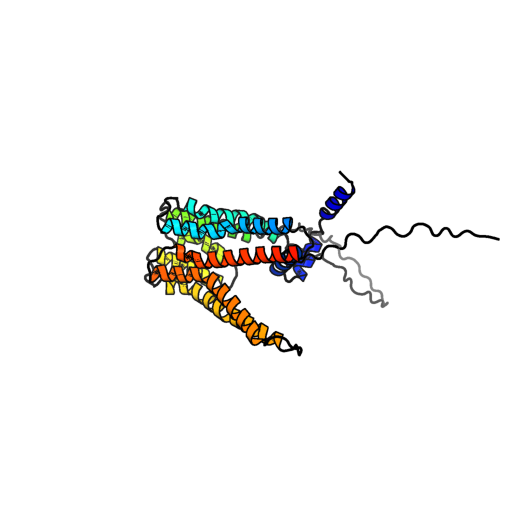HE A CA 1
ATOM 2127 C C . PHE A 1 276 ? -2.936 12.630 -8.361 1.00 95.88 276 PHE A C 1
ATOM 2129 O O . PHE A 1 276 ? -3.286 12.231 -7.253 1.00 95.88 276 PHE A O 1
ATOM 2136 N N . SER A 1 277 ? -3.449 12.128 -9.490 1.00 95.19 277 SER A N 1
ATOM 2137 C CA . SER A 1 277 ? -4.483 11.084 -9.499 1.00 95.19 277 SER A CA 1
ATOM 2138 C C . SER A 1 277 ? -3.983 9.789 -8.863 1.00 95.19 277 SER A C 1
ATOM 2140 O O . SER A 1 277 ? -4.721 9.150 -8.117 1.00 95.19 277 SER A O 1
ATOM 2142 N N . PHE A 1 278 ? -2.724 9.418 -9.103 1.00 93.56 278 PHE A N 1
ATOM 2143 C CA . PHE A 1 278 ? -2.101 8.252 -8.483 1.00 93.56 278 PHE A CA 1
ATOM 2144 C C . PHE A 1 278 ? -2.048 8.380 -6.955 1.00 93.56 278 PHE A C 1
ATOM 2146 O O . PHE A 1 278 ? -2.549 7.505 -6.246 1.00 93.56 278 PHE A O 1
ATOM 2153 N N . PHE A 1 279 ? -1.538 9.499 -6.431 1.00 93.62 279 PHE A N 1
ATOM 2154 C CA . PHE A 1 279 ? -1.530 9.735 -4.984 1.00 93.62 279 PHE A CA 1
ATOM 2155 C C . PHE A 1 279 ? -2.944 9.866 -4.408 1.00 93.62 279 PHE A C 1
ATOM 2157 O O . PHE A 1 279 ? -3.207 9.349 -3.324 1.00 93.62 279 PHE A O 1
ATOM 2164 N N . ALA A 1 280 ? -3.884 10.481 -5.126 1.00 94.69 280 ALA A N 1
ATOM 2165 C CA . ALA A 1 280 ? -5.281 10.559 -4.707 1.00 94.69 280 ALA A CA 1
ATOM 2166 C C . ALA A 1 280 ? -5.929 9.167 -4.599 1.00 94.69 280 ALA A C 1
ATOM 2168 O O . ALA A 1 280 ? -6.673 8.914 -3.656 1.00 94.69 280 ALA A O 1
ATOM 2169 N N . LEU A 1 281 ? -5.617 8.234 -5.505 1.00 95.38 281 LEU A N 1
ATOM 2170 C CA . LEU A 1 281 ? -6.106 6.853 -5.425 1.00 95.38 281 LEU A CA 1
ATOM 2171 C C . LEU A 1 281 ? -5.458 6.066 -4.280 1.00 95.38 281 LEU A C 1
ATOM 2173 O O . LEU A 1 281 ? -6.145 5.294 -3.611 1.00 95.38 281 LEU A O 1
ATOM 2177 N N . ILE A 1 282 ? -4.165 6.283 -4.019 1.00 92.69 282 ILE A N 1
ATOM 2178 C CA . ILE A 1 282 ? -3.457 5.657 -2.890 1.00 92.69 282 ILE A CA 1
ATOM 2179 C C . ILE A 1 282 ? -4.032 6.114 -1.549 1.00 92.69 282 ILE A C 1
ATOM 2181 O O . ILE A 1 282 ? -4.165 5.304 -0.631 1.00 92.69 282 ILE A O 1
ATOM 2185 N N . THR A 1 283 ? -4.346 7.405 -1.448 1.00 93.31 283 THR A N 1
ATOM 2186 C CA . THR A 1 283 ? -4.762 8.079 -0.209 1.00 93.31 283 THR A CA 1
ATOM 2187 C C . THR A 1 283 ? -6.282 8.168 -0.030 1.00 93.31 283 THR A C 1
ATOM 2189 O O . THR A 1 283 ? -6.784 8.500 1.048 1.00 93.31 283 THR A O 1
ATOM 2192 N N . GLY A 1 284 ? -7.032 7.854 -1.087 1.00 94.94 284 GLY A N 1
ATOM 2193 C CA . GLY A 1 284 ? -8.489 7.886 -1.126 1.00 94.94 284 GLY A CA 1
ATOM 2194 C C . GLY A 1 284 ? -9.152 7.023 -0.050 1.00 94.94 284 GLY A C 1
ATOM 2195 O O . GLY A 1 284 ? -10.058 7.518 0.620 1.00 94.94 284 GLY A O 1
ATOM 2196 N N . PRO A 1 285 ? -8.719 5.772 0.194 1.00 94.81 285 PRO A N 1
ATOM 2197 C CA . PRO A 1 285 ? -9.338 4.926 1.215 1.00 94.81 285 PRO A CA 1
ATOM 2198 C C . PRO A 1 285 ? -9.223 5.505 2.625 1.00 94.81 285 PRO A C 1
ATOM 2200 O O . PRO A 1 285 ? -10.176 5.434 3.395 1.00 94.81 285 PRO A O 1
ATOM 2203 N N . GLN A 1 286 ? -8.111 6.159 2.950 1.00 92.81 286 GLN A N 1
ATOM 2204 C CA . GLN A 1 286 ? -7.897 6.832 4.230 1.00 92.81 286 GLN A CA 1
ATOM 2205 C C . GLN A 1 286 ? -8.897 7.987 4.401 1.00 92.81 286 GLN A C 1
ATOM 2207 O O . GLN A 1 286 ? -9.478 8.149 5.477 1.00 92.81 286 GLN A O 1
ATOM 2212 N N . LEU A 1 287 ? -9.154 8.753 3.330 1.00 92.94 287 LEU A N 1
ATOM 2213 C CA . LEU A 1 287 ? -10.158 9.829 3.323 1.00 92.94 287 LEU A CA 1
ATOM 2214 C C . LEU A 1 287 ? -11.565 9.266 3.503 1.00 92.94 287 LEU A C 1
ATOM 2216 O O . LEU A 1 287 ? -12.330 9.772 4.323 1.00 92.94 287 LEU A O 1
ATOM 2220 N N . LEU A 1 288 ? -11.888 8.189 2.789 1.00 95.12 288 LEU A N 1
ATOM 2221 C CA . LEU A 1 288 ? -13.189 7.532 2.877 1.00 95.12 288 LEU A CA 1
ATOM 2222 C C . LEU A 1 288 ? -13.429 6.902 4.256 1.00 95.12 288 LEU A C 1
ATOM 2224 O O . LEU A 1 288 ? -14.549 6.976 4.759 1.00 95.12 288 LEU A O 1
ATOM 2228 N N . ILE A 1 289 ? -12.399 6.351 4.905 1.00 94.38 289 ILE A N 1
ATOM 2229 C CA . ILE A 1 289 ? -12.491 5.846 6.284 1.00 94.38 289 ILE A CA 1
ATOM 2230 C C . ILE A 1 289 ? -12.881 6.976 7.236 1.00 94.38 289 ILE A C 1
ATOM 2232 O O . ILE A 1 289 ? -13.834 6.821 7.996 1.00 94.38 289 ILE A O 1
ATOM 2236 N N . VAL A 1 290 ? -12.209 8.129 7.181 1.00 93.62 290 VAL A N 1
ATOM 2237 C CA . VAL A 1 290 ? -12.550 9.265 8.057 1.00 93.62 290 VAL A CA 1
ATOM 2238 C C . VAL A 1 290 ? -13.921 9.831 7.745 1.00 93.62 290 VAL A C 1
ATOM 2240 O O . VAL A 1 290 ? -14.692 10.118 8.662 1.00 93.62 290 VAL A O 1
ATOM 2243 N N . LEU A 1 291 ? -14.254 9.933 6.460 1.00 94.00 291 LEU A N 1
ATOM 2244 C CA . LEU A 1 291 ? -15.566 10.371 6.016 1.00 94.00 291 LEU A CA 1
ATOM 2245 C C . LEU A 1 291 ? -16.669 9.472 6.593 1.00 94.00 291 LEU A C 1
ATOM 2247 O O . LEU A 1 291 ? -17.684 9.979 7.077 1.00 94.00 291 LEU A O 1
ATOM 2251 N N . ARG A 1 292 ? -16.434 8.154 6.611 1.00 94.56 292 ARG A N 1
ATOM 2252 C CA . ARG A 1 292 ? -17.359 7.170 7.177 1.00 94.56 292 ARG A CA 1
ATOM 2253 C C . ARG A 1 292 ? -17.435 7.219 8.700 1.00 94.56 292 ARG A C 1
ATOM 2255 O O . ARG A 1 292 ? -18.513 7.108 9.272 1.00 94.56 292 ARG A O 1
ATOM 2262 N N . LEU A 1 293 ? -16.291 7.367 9.362 1.00 91.94 293 LEU A N 1
ATOM 2263 C CA . LEU A 1 293 ? -16.208 7.382 10.822 1.00 91.94 293 LEU A CA 1
ATOM 2264 C C . LEU A 1 293 ? -16.819 8.647 11.443 1.00 91.94 293 LEU A C 1
ATOM 2266 O O . LEU A 1 293 ? -17.234 8.607 12.599 1.00 91.94 293 LEU A O 1
ATOM 2270 N N . GLN A 1 294 ? -16.848 9.763 10.709 1.00 92.31 294 GLN A N 1
ATOM 2271 C CA . GLN A 1 294 ? -17.201 11.076 11.256 1.00 92.31 294 GLN A CA 1
ATOM 2272 C C . GLN A 1 294 ? -18.505 11.661 10.690 1.00 92.31 294 GLN A C 1
ATOM 2274 O O . GLN A 1 294 ? -19.205 12.355 11.426 1.00 92.31 294 GLN A O 1
ATOM 2279 N N . TYR A 1 295 ? -18.824 11.434 9.409 1.00 93.38 295 TYR A N 1
ATOM 2280 C CA . TYR A 1 295 ? -19.841 12.234 8.709 1.00 93.38 295 TYR A CA 1
ATOM 2281 C C . TYR A 1 295 ? -20.937 11.418 8.014 1.00 93.38 295 TYR A C 1
ATOM 2283 O O . TYR A 1 295 ? -22.102 11.802 8.090 1.00 93.38 295 TYR A O 1
ATOM 2291 N N . PHE A 1 296 ? -20.598 10.321 7.330 1.00 93.62 296 PHE A N 1
ATOM 2292 C CA . PHE A 1 296 ? -21.538 9.616 6.450 1.00 93.62 296 PHE A CA 1
ATOM 2293 C C . PHE A 1 296 ? -21.588 8.114 6.722 1.00 93.62 296 PHE A C 1
ATOM 2295 O O . PHE A 1 296 ? -20.567 7.475 6.936 1.00 93.62 296 PHE A O 1
ATOM 2302 N N . THR A 1 297 ? -22.768 7.506 6.618 1.00 92.38 297 THR A N 1
ATOM 2303 C CA . THR A 1 297 ? -22.918 6.048 6.641 1.00 92.38 297 THR A CA 1
ATOM 2304 C C . THR A 1 297 ? -23.065 5.526 5.215 1.00 92.38 297 THR A C 1
ATOM 2306 O O . THR A 1 297 ? -24.054 5.767 4.531 1.00 92.38 297 THR A O 1
ATOM 2309 N N . PHE A 1 298 ? -22.053 4.810 4.739 1.00 95.06 298 PHE A N 1
ATOM 2310 C CA . PHE A 1 298 ? -22.086 4.110 3.456 1.00 95.06 298 PHE A CA 1
ATOM 2311 C C . PHE A 1 298 ? -21.429 2.728 3.596 1.00 95.06 298 PHE A C 1
ATOM 2313 O O . PHE A 1 298 ? -20.748 2.459 4.594 1.00 95.06 298 PHE A O 1
ATOM 2320 N N . SER A 1 299 ? -21.665 1.833 2.628 1.00 95.69 299 SER A N 1
ATOM 2321 C CA . SER A 1 299 ? -21.077 0.482 2.634 1.00 95.69 299 SER A CA 1
ATOM 2322 C C . SER A 1 299 ? -19.552 0.560 2.650 1.00 95.69 299 SER A C 1
ATOM 2324 O O . SER A 1 299 ? -18.960 1.330 1.888 1.00 95.69 299 SER A O 1
ATOM 2326 N N . THR A 1 300 ? -18.909 -0.251 3.493 1.00 95.19 300 THR A N 1
ATOM 2327 C CA . THR A 1 300 ? -17.437 -0.292 3.569 1.00 95.19 300 THR A CA 1
ATOM 2328 C C . THR A 1 300 ? -16.782 -0.623 2.236 1.00 95.19 300 THR A C 1
ATOM 2330 O O . THR A 1 300 ? -15.657 -0.196 2.002 1.00 95.19 300 THR A O 1
ATOM 2333 N N . MET A 1 301 ? -17.486 -1.292 1.321 1.00 95.06 301 MET A N 1
ATOM 2334 C CA . MET A 1 301 ? -16.967 -1.606 -0.010 1.00 95.06 301 MET A CA 1
ATOM 2335 C C . MET A 1 301 ? -16.486 -0.384 -0.788 1.00 95.06 301 MET A C 1
ATOM 2337 O O . MET A 1 301 ? -15.475 -0.464 -1.484 1.00 95.06 301 MET A O 1
ATOM 2341 N N . TRP A 1 302 ? -17.148 0.766 -0.629 1.00 96.62 302 TRP A N 1
ATOM 2342 C CA . TRP A 1 302 ? -16.737 2.003 -1.297 1.00 96.62 302 TRP A CA 1
ATOM 2343 C C . TRP A 1 302 ? -15.355 2.483 -0.854 1.00 96.62 302 TRP A C 1
ATOM 2345 O O . TRP A 1 302 ? -14.653 3.103 -1.647 1.00 96.62 302 TRP A O 1
ATOM 2355 N N . ILE A 1 303 ? -14.927 2.142 0.367 1.00 96.38 303 ILE A N 1
ATOM 2356 C CA . ILE A 1 303 ? -13.582 2.450 0.871 1.00 96.38 303 ILE A CA 1
ATOM 2357 C C . ILE A 1 303 ? -12.515 1.740 0.028 1.00 96.38 303 ILE A C 1
ATOM 2359 O O . ILE A 1 303 ? -11.446 2.297 -0.195 1.00 96.38 303 ILE A O 1
ATOM 2363 N N . CYS A 1 304 ? -12.806 0.540 -0.481 1.00 95.88 304 CYS A N 1
ATOM 2364 C CA . CYS A 1 304 ? -11.858 -0.259 -1.261 1.00 95.88 304 CYS A CA 1
ATOM 2365 C C . CYS A 1 304 ? -11.771 0.161 -2.736 1.00 95.88 304 CYS A C 1
ATOM 2367 O O . CYS A 1 304 ? -10.811 -0.197 -3.421 1.00 95.88 304 CYS A O 1
ATOM 2369 N N . VAL A 1 305 ? -12.758 0.908 -3.244 1.00 96.06 305 VAL A N 1
ATOM 2370 C CA . VAL A 1 305 ? -12.878 1.246 -4.672 1.00 96.06 305 VAL A CA 1
ATOM 2371 C C . VAL A 1 305 ? -11.630 1.941 -5.237 1.00 96.06 305 VAL A C 1
ATOM 2373 O O . VAL A 1 305 ? -11.170 1.498 -6.290 1.00 96.06 305 VAL A O 1
ATOM 2376 N N . PRO A 1 306 ? -11.015 2.949 -4.581 1.00 96.31 306 PRO A N 1
ATOM 2377 C CA . PRO A 1 306 ? -9.807 3.588 -5.109 1.00 96.31 306 PRO A CA 1
ATOM 2378 C C . PRO A 1 306 ? -8.651 2.607 -5.343 1.00 96.31 306 PRO A C 1
ATOM 2380 O O . PRO A 1 306 ? -8.003 2.651 -6.388 1.00 96.31 306 PRO A O 1
ATOM 2383 N N . TRP A 1 307 ? -8.429 1.670 -4.416 1.00 94.62 307 TRP A N 1
ATOM 2384 C CA . TRP A 1 307 ? -7.391 0.649 -4.565 1.00 94.62 307 TRP A CA 1
ATOM 2385 C C . TRP A 1 307 ? -7.733 -0.380 -5.643 1.00 94.62 307 TRP A C 1
ATOM 2387 O O . TRP A 1 307 ? -6.840 -0.779 -6.386 1.00 94.62 307 TRP A O 1
ATOM 2397 N N . ILE A 1 308 ? -9.005 -0.769 -5.792 1.00 95.81 308 ILE A N 1
ATOM 2398 C CA . ILE A 1 308 ? -9.440 -1.661 -6.881 1.00 95.81 308 ILE A CA 1
ATOM 2399 C C . ILE A 1 308 ? -9.228 -0.991 -8.245 1.00 95.81 308 ILE A C 1
ATOM 2401 O O . ILE A 1 308 ? -8.722 -1.634 -9.165 1.00 95.81 308 ILE A O 1
ATOM 2405 N N . ILE A 1 309 ? -9.571 0.296 -8.377 1.00 96.44 309 ILE A N 1
ATOM 2406 C CA . ILE A 1 309 ? -9.336 1.077 -9.601 1.00 96.44 309 ILE A CA 1
ATOM 2407 C C . ILE A 1 309 ? -7.838 1.133 -9.899 1.00 96.44 309 ILE A C 1
ATOM 2409 O O . ILE A 1 309 ? -7.424 0.787 -11.004 1.00 96.44 309 ILE A O 1
ATOM 2413 N N . MET A 1 310 ? -7.024 1.507 -8.909 1.00 94.00 310 MET A N 1
ATOM 2414 C CA . MET A 1 310 ? -5.569 1.569 -9.049 1.00 94.00 310 MET A CA 1
ATOM 2415 C C . MET A 1 310 ? -4.988 0.221 -9.494 1.00 94.00 310 MET A C 1
ATOM 2417 O O . MET A 1 310 ? -4.244 0.161 -10.471 1.00 94.00 310 MET A O 1
ATOM 2421 N N . TYR A 1 311 ? -5.366 -0.868 -8.825 1.00 94.19 311 TYR A N 1
ATOM 2422 C CA . TYR A 1 311 ? -4.898 -2.213 -9.148 1.00 94.19 311 TYR A CA 1
ATOM 2423 C C . TYR A 1 311 ? -5.314 -2.647 -10.560 1.00 94.19 311 TYR A C 1
ATOM 2425 O O . TYR A 1 311 ? -4.502 -3.182 -11.313 1.00 94.19 311 TYR A O 1
ATOM 2433 N N . SER A 1 312 ? -6.552 -2.343 -10.957 1.00 95.31 312 SER A N 1
ATOM 2434 C CA . SER A 1 312 ? -7.064 -2.633 -12.302 1.00 95.31 312 SER A CA 1
ATOM 2435 C C . SER A 1 312 ? -6.283 -1.884 -13.382 1.00 95.31 312 SER A C 1
ATOM 2437 O O . SER A 1 312 ? -5.938 -2.471 -14.407 1.00 95.31 312 SER A O 1
ATOM 2439 N N . VAL A 1 313 ? -5.957 -0.609 -13.145 1.00 94.75 313 VAL A N 1
ATOM 2440 C CA . VAL A 1 313 ? -5.134 0.199 -14.058 1.00 94.75 313 VAL A CA 1
ATOM 2441 C C . VAL A 1 313 ? -3.726 -0.383 -14.175 1.00 94.75 313 VAL A C 1
ATOM 2443 O O . VAL A 1 313 ? -3.233 -0.534 -15.289 1.00 94.75 313 VAL A O 1
ATOM 2446 N N . VAL A 1 314 ? -3.094 -0.773 -13.063 1.00 91.56 314 VAL A N 1
ATOM 2447 C CA . VAL A 1 314 ? -1.755 -1.390 -13.077 1.00 91.56 314 VAL A CA 1
ATOM 2448 C C . VAL A 1 314 ? -1.751 -2.698 -13.871 1.00 91.56 314 VAL A C 1
ATOM 2450 O O . VAL A 1 314 ? -0.879 -2.890 -14.718 1.00 91.56 314 VAL A O 1
ATOM 2453 N N . ILE A 1 315 ? -2.741 -3.572 -13.665 1.00 93.62 315 ILE A N 1
ATOM 2454 C CA . ILE A 1 315 ? -2.872 -4.820 -14.434 1.00 93.62 315 ILE A CA 1
ATOM 2455 C C . ILE A 1 315 ? -3.070 -4.529 -15.921 1.00 93.62 315 ILE A C 1
ATOM 2457 O O . ILE A 1 315 ? -2.427 -5.157 -16.765 1.00 93.62 315 ILE A O 1
ATOM 2461 N N . LEU A 1 316 ? -3.944 -3.581 -16.257 1.00 95.31 316 LEU A N 1
ATOM 2462 C CA . LEU A 1 316 ? -4.218 -3.217 -17.643 1.00 95.31 316 LEU A CA 1
ATOM 2463 C C . LEU A 1 316 ? -2.963 -2.668 -18.330 1.00 95.31 316 LEU A C 1
ATOM 2465 O O . LEU A 1 316 ? -2.644 -3.090 -19.437 1.00 95.31 316 LEU A O 1
ATOM 2469 N N . LEU A 1 317 ? -2.212 -1.788 -17.665 1.00 92.19 317 LEU A N 1
ATOM 2470 C CA . LEU A 1 317 ? -0.964 -1.245 -18.201 1.00 92.19 317 LEU A CA 1
ATOM 2471 C C . LEU A 1 317 ? 0.116 -2.322 -18.346 1.00 92.19 317 LEU A C 1
ATOM 2473 O O . LEU A 1 317 ? 0.767 -2.384 -19.385 1.00 92.19 317 LEU A O 1
ATOM 2477 N N . ALA A 1 318 ? 0.278 -3.202 -17.354 1.00 90.00 318 ALA A N 1
ATOM 2478 C CA . ALA A 1 318 ? 1.257 -4.288 -17.410 1.00 90.00 318 ALA A CA 1
ATOM 2479 C C . ALA A 1 318 ? 0.944 -5.285 -18.539 1.00 90.00 318 ALA A C 1
ATOM 2481 O O . ALA A 1 318 ? 1.828 -5.668 -19.306 1.00 90.00 318 ALA A O 1
ATOM 2482 N N . THR A 1 319 ? -0.322 -5.682 -18.681 1.00 91.19 319 THR A N 1
ATOM 2483 C CA . THR A 1 319 ? -0.756 -6.598 -19.747 1.00 91.19 319 THR A CA 1
ATOM 2484 C C . THR A 1 319 ? -0.667 -5.954 -21.130 1.00 91.19 319 THR A C 1
ATOM 2486 O O . THR A 1 319 ? -0.192 -6.602 -22.064 1.00 91.19 319 THR A O 1
ATOM 2489 N N . LEU A 1 320 ? -1.038 -4.675 -21.263 1.00 93.75 320 LEU A N 1
ATOM 2490 C CA . LEU A 1 320 ? -0.873 -3.912 -22.500 1.00 93.75 320 LEU A CA 1
ATOM 2491 C C . LEU A 1 320 ? 0.605 -3.770 -22.881 1.00 93.75 320 LEU A C 1
ATOM 2493 O O . LEU A 1 320 ? 0.947 -3.968 -24.044 1.00 93.75 320 LEU A O 1
ATOM 2497 N N . ALA A 1 321 ? 1.487 -3.488 -21.919 1.00 89.12 321 ALA A N 1
ATOM 2498 C CA . ALA A 1 321 ? 2.925 -3.399 -22.158 1.00 89.12 321 ALA A CA 1
ATOM 2499 C C . ALA A 1 321 ? 3.484 -4.723 -22.702 1.00 89.12 321 ALA A C 1
ATOM 2501 O O . ALA A 1 321 ? 4.177 -4.725 -23.720 1.00 89.12 321 ALA A O 1
ATOM 2502 N N . VAL A 1 322 ? 3.115 -5.860 -22.098 1.00 89.94 322 VAL A N 1
ATOM 2503 C CA . VAL A 1 322 ? 3.506 -7.186 -22.609 1.00 89.94 322 VAL A CA 1
ATOM 2504 C C . VAL A 1 322 ? 2.967 -7.429 -24.015 1.00 89.94 322 VAL A C 1
ATOM 2506 O O . VAL A 1 322 ? 3.704 -7.931 -24.862 1.00 89.94 322 VAL A O 1
ATOM 2509 N N . LEU A 1 323 ? 1.714 -7.056 -24.286 1.00 90.69 323 LEU A N 1
ATOM 2510 C CA . LEU A 1 323 ? 1.091 -7.215 -25.600 1.00 90.69 323 LEU A CA 1
ATOM 2511 C C . LEU A 1 323 ? 1.835 -6.408 -26.675 1.00 90.69 323 LEU A C 1
ATOM 2513 O O . LEU A 1 323 ? 2.196 -6.948 -27.721 1.00 90.69 323 LEU A O 1
ATOM 2517 N N . VAL A 1 324 ? 2.108 -5.130 -26.404 1.00 90.25 324 VAL A N 1
ATOM 2518 C CA . VAL A 1 324 ? 2.831 -4.237 -27.320 1.00 90.25 324 VAL A CA 1
ATOM 2519 C C . VAL A 1 324 ? 4.232 -4.774 -27.597 1.00 90.25 324 VAL A C 1
ATOM 2521 O O . VAL A 1 324 ? 4.628 -4.839 -28.760 1.00 90.25 324 VAL A O 1
ATOM 2524 N N . LEU A 1 325 ? 4.952 -5.217 -26.562 1.00 86.25 325 LEU A N 1
ATOM 2525 C CA . LEU A 1 325 ? 6.295 -5.789 -26.690 1.00 86.25 325 LEU A CA 1
ATOM 2526 C C . LEU A 1 325 ? 6.296 -7.132 -27.432 1.00 86.25 325 LEU A C 1
ATOM 2528 O O . LEU A 1 325 ? 7.233 -7.419 -28.175 1.00 86.25 325 LEU A O 1
ATOM 2532 N N . ALA A 1 326 ? 5.255 -7.948 -27.262 1.00 86.50 326 ALA A N 1
ATOM 2533 C CA . ALA A 1 326 ? 5.112 -9.214 -27.972 1.00 86.50 326 ALA A CA 1
ATOM 2534 C C . ALA A 1 326 ? 4.881 -9.012 -29.478 1.00 86.50 326 ALA A C 1
ATOM 2536 O O . ALA A 1 326 ? 5.422 -9.775 -30.275 1.00 86.50 326 ALA A O 1
ATOM 2537 N N . PHE A 1 327 ? 4.120 -7.984 -29.874 1.00 85.81 327 PHE A N 1
ATOM 2538 C CA . PHE A 1 327 ? 3.830 -7.703 -31.287 1.00 85.81 327 PHE A CA 1
ATOM 2539 C C . PHE A 1 327 ? 4.883 -6.835 -31.987 1.00 85.81 327 PHE A C 1
ATOM 2541 O O . PHE A 1 327 ? 5.078 -6.987 -33.189 1.00 85.81 327 PHE A O 1
ATOM 2548 N N . HIS A 1 328 ? 5.577 -5.951 -31.263 1.00 83.75 328 HIS A N 1
ATOM 2549 C CA . HIS A 1 328 ? 6.662 -5.134 -31.826 1.00 83.75 328 HIS A CA 1
ATOM 2550 C C . HIS A 1 328 ? 8.022 -5.833 -31.842 1.00 83.75 328 HIS A C 1
ATOM 2552 O O . HIS A 1 328 ? 8.983 -5.267 -32.368 1.00 83.75 328 HIS A O 1
ATOM 2558 N N . GLY A 1 329 ? 8.127 -7.048 -31.293 1.00 71.50 329 GLY A N 1
ATOM 2559 C CA . GLY A 1 329 ? 9.325 -7.868 -31.413 1.00 71.50 329 GLY A CA 1
ATOM 2560 C C . GLY A 1 329 ? 9.657 -8.071 -32.888 1.00 71.50 329 GLY A C 1
ATOM 2561 O O . GLY A 1 329 ? 8.998 -8.855 -33.569 1.00 71.50 329 GLY A O 1
ATOM 2562 N N . LYS A 1 330 ? 10.651 -7.320 -33.384 1.00 61.75 330 LYS A N 1
ATOM 2563 C CA . LYS A 1 330 ? 11.146 -7.388 -34.763 1.00 61.75 330 LYS A CA 1
ATOM 2564 C C . LYS A 1 330 ? 11.281 -8.868 -35.131 1.00 61.75 330 LYS A C 1
ATOM 2566 O O . LYS A 1 330 ? 11.930 -9.578 -34.355 1.00 61.75 330 LYS A O 1
ATOM 2571 N N . PRO A 1 331 ? 10.694 -9.341 -36.251 1.00 58.50 331 PRO A N 1
ATOM 2572 C CA . PRO A 1 331 ? 10.885 -10.712 -36.691 1.00 58.50 331 PRO A CA 1
ATOM 2573 C C . PRO A 1 331 ? 12.387 -10.914 -36.764 1.00 58.50 331 PRO A C 1
ATOM 2575 O O . PRO A 1 331 ? 13.078 -10.242 -37.534 1.00 58.50 331 PRO A O 1
ATOM 2578 N N . SER A 1 332 ? 12.899 -11.727 -35.844 1.00 55.25 332 SER A N 1
ATOM 2579 C CA . SER A 1 332 ? 14.318 -11.999 -35.749 1.00 55.25 332 SER A CA 1
ATOM 2580 C C . SER A 1 332 ? 14.702 -12.501 -37.126 1.00 55.25 332 SER A C 1
ATOM 2582 O O . SER A 1 332 ? 14.114 -13.469 -37.607 1.00 55.25 332 SER A O 1
ATOM 2584 N N . ALA A 1 333 ? 15.594 -11.781 -37.799 1.00 52.72 333 ALA A N 1
ATOM 2585 C CA . ALA A 1 333 ? 16.098 -12.151 -39.107 1.00 52.72 333 ALA A CA 1
ATOM 2586 C C . ALA A 1 333 ? 16.949 -13.422 -38.952 1.00 52.72 333 ALA A C 1
ATOM 2588 O O . ALA A 1 333 ? 18.170 -13.393 -39.012 1.00 52.72 333 ALA A O 1
ATOM 2589 N N . SER A 1 334 ? 16.309 -14.554 -38.679 1.00 53.59 334 SER A N 1
ATOM 2590 C CA . SER A 1 334 ? 16.900 -15.877 -38.726 1.00 53.59 334 SER A CA 1
ATOM 2591 C C . SER A 1 334 ? 16.493 -16.475 -40.061 1.00 53.59 334 SER A C 1
ATOM 2593 O O . SER A 1 334 ? 15.485 -17.164 -40.111 1.00 53.59 334 SER A O 1
ATOM 2595 N N . VAL A 1 335 ? 17.206 -16.101 -41.126 1.00 51.19 335 VAL A N 1
ATOM 2596 C CA . VAL A 1 335 ? 17.708 -16.943 -42.234 1.00 51.19 335 VAL A CA 1
ATOM 2597 C C . VAL A 1 335 ? 18.551 -16.007 -43.124 1.00 51.19 335 VAL A C 1
ATOM 2599 O O . VAL A 1 335 ? 18.128 -15.600 -44.197 1.00 51.19 335 VAL A O 1
ATOM 2602 N N . GLN A 1 336 ? 19.741 -15.610 -42.672 1.00 48.75 336 GLN A N 1
ATOM 2603 C CA . GLN A 1 336 ? 20.832 -15.275 -43.596 1.00 48.75 336 GLN A CA 1
ATOM 2604 C C . GLN A 1 336 ? 21.806 -16.448 -43.465 1.00 48.75 336 GLN A C 1
ATOM 2606 O O . GLN A 1 336 ? 22.558 -16.541 -42.506 1.00 48.75 336 GLN A O 1
ATOM 2611 N N . ALA A 1 337 ? 21.459 -17.552 -44.128 1.00 54.16 337 ALA A N 1
ATOM 2612 C CA . ALA A 1 337 ? 22.183 -17.989 -45.317 1.00 54.16 337 ALA A CA 1
ATOM 2613 C C . ALA A 1 337 ? 23.646 -18.323 -44.986 1.00 54.16 337 ALA A C 1
ATOM 2615 O O . ALA A 1 337 ? 24.579 -17.737 -45.516 1.00 54.16 337 ALA A O 1
ATOM 2616 N N . ASP A 1 338 ? 23.817 -19.325 -44.124 1.00 50.59 338 ASP A N 1
ATOM 2617 C CA . ASP A 1 338 ? 25.071 -20.050 -43.877 1.00 50.59 338 ASP A CA 1
ATOM 2618 C C . ASP A 1 338 ? 25.374 -20.999 -45.063 1.00 50.59 338 ASP A C 1
ATOM 2620 O O . ASP A 1 338 ? 25.632 -22.193 -44.915 1.00 50.59 338 ASP A O 1
ATOM 2624 N N . GLY A 1 339 ? 25.208 -20.485 -46.283 1.00 57.66 339 GLY A N 1
ATOM 2625 C CA . GLY A 1 339 ? 25.068 -21.272 -47.503 1.00 57.66 339 GLY A CA 1
ATOM 2626 C C . GLY A 1 339 ? 25.698 -20.614 -48.719 1.00 57.66 339 GLY A C 1
ATOM 2627 O O . GLY A 1 339 ? 25.147 -20.734 -49.802 1.00 57.66 339 GLY A O 1
ATOM 2628 N N . GLU A 1 340 ? 26.823 -19.920 -48.564 1.00 52.09 340 GLU A N 1
ATOM 2629 C CA . GLU A 1 340 ? 27.647 -19.544 -49.713 1.00 52.09 340 GLU A CA 1
ATOM 2630 C C . GLU A 1 340 ? 29.106 -19.380 -49.281 1.00 52.09 340 GLU A C 1
ATOM 2632 O O . GLU A 1 340 ? 29.521 -18.329 -48.817 1.00 52.09 340 GLU A O 1
ATOM 2637 N N . ASN A 1 341 ? 29.859 -20.481 -49.334 1.00 57.06 341 ASN A N 1
ATOM 2638 C CA . ASN A 1 341 ? 31.285 -20.505 -49.681 1.00 57.06 341 ASN A CA 1
ATOM 2639 C C . ASN A 1 341 ? 31.669 -21.952 -50.020 1.00 57.06 341 ASN A C 1
ATOM 2641 O O . ASN A 1 341 ? 32.475 -22.614 -49.366 1.00 57.06 341 ASN A O 1
ATOM 2645 N N . THR A 1 342 ? 31.010 -22.446 -51.069 1.00 55.00 342 THR A N 1
ATOM 2646 C CA . THR A 1 342 ? 31.386 -23.647 -51.812 1.00 55.00 342 THR A CA 1
ATOM 2647 C C . THR A 1 342 ? 32.421 -23.242 -52.862 1.00 55.00 342 THR A C 1
ATOM 2649 O O . THR A 1 342 ? 32.111 -22.474 -53.760 1.00 55.00 342 THR A O 1
ATOM 2652 N N . MET A 1 343 ? 33.633 -23.788 -52.738 1.00 50.84 343 MET A N 1
ATOM 2653 C CA . MET A 1 343 ? 34.609 -24.041 -53.810 1.00 50.84 343 MET A CA 1
ATOM 2654 C C . MET A 1 343 ? 34.910 -22.916 -54.821 1.00 50.84 343 MET A C 1
ATOM 2656 O O . MET A 1 343 ? 34.355 -22.888 -55.915 1.00 50.84 343 MET A O 1
ATOM 2660 N N . THR A 1 344 ? 35.974 -22.149 -54.575 1.00 52.88 344 THR A N 1
ATOM 2661 C CA . THR A 1 344 ? 36.873 -21.723 -55.660 1.00 52.88 344 THR A CA 1
ATOM 2662 C C . THR A 1 344 ? 37.963 -22.781 -55.844 1.00 52.88 344 THR A C 1
ATOM 2664 O O . THR A 1 344 ? 39.054 -22.719 -55.285 1.00 52.88 344 THR A O 1
ATOM 2667 N N . SER A 1 345 ? 37.620 -23.814 -56.617 1.00 56.38 345 SER A N 1
ATOM 2668 C CA . SER A 1 345 ? 38.592 -24.607 -57.367 1.00 56.38 345 SER A CA 1
ATOM 2669 C C . SER A 1 345 ? 38.848 -23.851 -58.667 1.00 56.38 345 SER A C 1
ATOM 2671 O O . SER A 1 345 ? 37.995 -23.861 -59.549 1.00 56.38 345 SER A O 1
ATOM 2673 N N . GLU A 1 346 ? 39.992 -23.178 -58.781 1.00 58.59 346 GLU A N 1
ATOM 2674 C CA . GLU A 1 346 ? 40.481 -22.704 -60.074 1.00 58.59 346 GLU A CA 1
ATOM 2675 C C . GLU A 1 346 ? 41.802 -23.409 -60.383 1.00 58.59 346 GLU A C 1
ATOM 2677 O O . GLU A 1 346 ? 42.793 -23.320 -59.657 1.00 58.59 346 GLU A O 1
ATOM 2682 N N . TYR A 1 347 ? 41.718 -24.229 -61.426 1.00 58.09 347 TYR A N 1
ATOM 2683 C CA . TYR A 1 347 ? 42.754 -25.069 -61.995 1.00 58.09 347 TYR A CA 1
ATOM 2684 C C . TYR A 1 347 ? 43.905 -24.234 -62.557 1.00 58.09 347 TYR A C 1
ATOM 2686 O O . TYR A 1 347 ? 43.697 -23.241 -63.248 1.00 58.09 347 TYR A O 1
ATOM 2694 N N . GLY A 1 348 ? 45.127 -24.721 -62.344 1.00 56.75 348 GLY A N 1
ATOM 2695 C CA . GLY A 1 348 ? 46.265 -24.342 -63.166 1.00 56.75 348 GLY A CA 1
ATOM 2696 C C . GLY A 1 348 ? 46.149 -24.914 -64.579 1.00 56.75 348 GLY A C 1
ATOM 2697 O O . GLY A 1 348 ? 45.654 -26.026 -64.771 1.00 56.75 348 GLY A O 1
ATOM 2698 N N . THR A 1 349 ? 46.691 -24.182 -65.549 1.00 54.78 349 THR A N 1
ATOM 2699 C CA . THR A 1 349 ? 47.183 -24.773 -66.797 1.00 54.78 349 THR A CA 1
ATOM 2700 C C . THR A 1 349 ? 48.462 -24.066 -67.225 1.00 54.78 349 THR A C 1
ATOM 2702 O O . THR A 1 349 ? 48.565 -22.842 -67.148 1.00 54.78 349 THR A O 1
ATOM 2705 N N . VAL A 1 350 ? 49.417 -24.919 -67.591 1.00 55.91 350 VAL A N 1
ATOM 2706 C CA . VAL A 1 350 ? 50.748 -24.686 -68.159 1.00 55.91 350 VAL A CA 1
ATOM 2707 C C . VAL A 1 350 ? 50.635 -24.338 -69.636 1.00 55.91 350 VAL A C 1
ATOM 2709 O O . VAL A 1 350 ? 49.720 -24.903 -70.281 1.00 55.91 350 VAL A O 1
#

Radius of gyration: 30.45 Å; chains: 1; bounding box: 97×59×95 Å

Sequence (350 aa):
MSSRTLRTMQSLGRQSSLAELHDEAQNSGGFTGYLTTTVTDFFTSPHSACIKFAVVIAGIVLTLPAILFPVCVSLKIDGHVHWTWLQTFIPLFIVTVVSLPLYMLLTQVDNPKVGNNDEDGPPMSNDNTDCHANDTSVLLPSSDSTNPPQKILTWGSVFSLLCSLLAHIFIALRLDNHIDWAWIYVLLPYCLVILVDRSSSSVLQVLQVVFVAEKLDGGLTWTWLVVLLPTWLPLAVMLVIFPIGAAFAVLMFAGDDDSASPKPWCFALSVFLGVFSFFALITGPQLLIVLRLQYFTFSTMWICVPWIIMYSVVILLATLAVLVLAFHGKPSASVQADGENTMTSEYGTV